Protein AF-A0A3P8M1A0-F1 (afdb_monomer)

Radius of gyration: 19.7 Å; Cα contacts (8 Å, |Δi|>4): 201; chains: 1; bounding box: 52×41×60 Å

Organism: Raoultella terrigena (NCBI:txid577)

Mean predicted aligned error: 12.14 Å

Sequence (180 aa):
MQSALLGWHQVPLADLLSRATGGIPVVIENDTRALATYEKTFGHLRKYESAVAISHGSGIGSAAVIYGRIWRGAHGGAGEIAHCTIVPAGKPCRCGKRGCLDTVASLTAIFEQARMEGIEATSLAELEALARKGTPGRSISCTRPATRSGWPSPIRFRPTIRRRSCWRISPIAFRGCSIP

Solvent-accessible surface area (backbone atoms only — not comparable to full-atom values): 11242 Å² total; per-residue (Å²): 78,76,35,78,90,78,72,40,72,74,40,63,57,40,60,56,50,14,58,76,59,78,65,47,91,57,85,82,73,56,71,40,46,47,49,41,49,47,24,41,73,76,46,82,41,51,86,42,45,62,48,73,45,74,46,80,42,73,46,44,36,27,20,38,32,51,84,67,35,81,47,38,60,98,82,64,64,45,36,59,60,27,68,41,68,73,34,86,87,39,56,80,34,90,87,76,51,41,9,18,36,32,60,56,68,8,50,49,31,46,53,54,51,34,47,76,70,72,44,90,59,95,43,72,69,51,44,53,51,52,62,70,70,52,54,90,92,59,70,91,63,73,71,76,70,89,64,96,62,92,71,81,75,82,87,76,85,73,84,81,84,66,101,63,101,65,91,76,80,74,83,80,80,76,76,81,81,84,76,132

Structure (mmCIF, N/CA/C/O backbone):
data_AF-A0A3P8M1A0-F1
#
_entry.id   AF-A0A3P8M1A0-F1
#
loop_
_atom_site.group_PDB
_atom_site.id
_atom_site.type_symbol
_atom_site.label_atom_id
_atom_site.label_alt_id
_atom_site.label_comp_id
_atom_site.label_asym_id
_atom_site.label_entity_id
_atom_site.label_seq_id
_atom_site.pdbx_PDB_ins_code
_atom_site.Cartn_x
_atom_site.Cartn_y
_atom_site.Cartn_z
_atom_site.occupancy
_atom_site.B_iso_or_equiv
_atom_site.auth_seq_id
_atom_site.auth_comp_id
_atom_site.auth_asym_id
_atom_site.auth_atom_id
_atom_site.pdbx_PDB_model_num
ATOM 1 N N . MET A 1 1 ? -2.697 -12.424 10.578 1.00 79.19 1 MET A N 1
ATOM 2 C CA . MET A 1 1 ? -2.172 -11.446 9.593 1.00 79.19 1 MET A CA 1
ATOM 3 C C . MET A 1 1 ? -1.648 -12.184 8.369 1.00 79.19 1 MET A C 1
ATOM 5 O O . MET A 1 1 ? -1.155 -13.297 8.513 1.00 79.19 1 MET A O 1
ATOM 9 N N . GLN A 1 2 ? -1.769 -11.590 7.182 1.00 81.56 2 GLN A N 1
ATOM 10 C CA . GLN A 1 2 ? -1.238 -12.131 5.926 1.00 81.56 2 GLN A CA 1
ATOM 11 C C . GLN A 1 2 ? -0.397 -11.048 5.237 1.00 81.56 2 GLN A C 1
ATOM 13 O O . GLN A 1 2 ? -0.781 -9.880 5.267 1.00 81.56 2 GLN A O 1
ATOM 18 N N . SER A 1 3 ? 0.744 -11.412 4.649 1.00 82.12 3 SER A N 1
ATOM 19 C CA . SER A 1 3 ? 1.576 -10.490 3.865 1.00 82.12 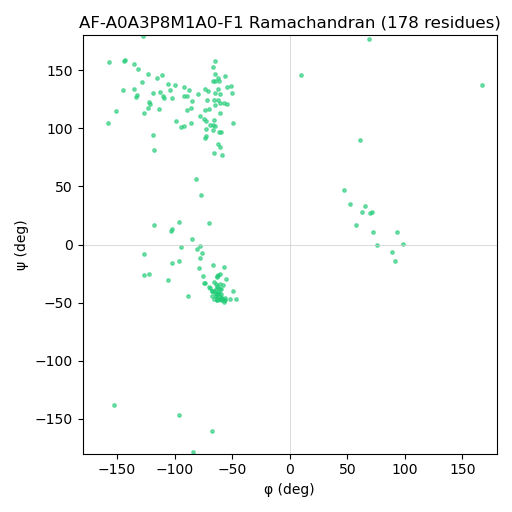3 SER A CA 1
ATOM 20 C C . SER A 1 3 ? 2.342 -11.249 2.790 1.00 82.12 3 SER A C 1
ATOM 22 O O . SER A 1 3 ? 3.227 -12.041 3.104 1.00 82.12 3 SER A O 1
ATOM 24 N N . ALA A 1 4 ? 2.039 -10.971 1.521 1.00 78.56 4 ALA A N 1
ATOM 25 C CA . ALA A 1 4 ? 2.780 -11.541 0.396 1.00 78.56 4 ALA A CA 1
ATOM 26 C C . ALA A 1 4 ? 4.235 -11.045 0.353 1.00 78.56 4 ALA A C 1
ATOM 28 O O . ALA A 1 4 ? 5.121 -11.786 -0.053 1.00 78.56 4 ALA A O 1
ATOM 29 N N . LEU A 1 5 ? 4.487 -9.807 0.797 1.00 80.12 5 LEU A N 1
ATOM 30 C CA . LEU A 1 5 ? 5.830 -9.221 0.816 1.00 80.12 5 LEU A CA 1
ATOM 31 C C . LEU A 1 5 ? 6.749 -9.918 1.828 1.00 80.12 5 LEU A C 1
ATOM 33 O O . LEU A 1 5 ? 7.919 -10.129 1.542 1.00 80.12 5 LEU A O 1
ATOM 37 N N . LEU A 1 6 ? 6.216 -10.266 3.003 1.00 86.62 6 LEU A N 1
ATOM 38 C CA . LEU A 1 6 ? 6.981 -10.900 4.083 1.00 86.62 6 LEU A CA 1
ATOM 39 C C . LEU A 1 6 ? 6.881 -12.433 4.072 1.00 86.62 6 LEU A C 1
ATOM 41 O O . LEU A 1 6 ? 7.462 -13.083 4.936 1.00 86.62 6 LEU A O 1
ATOM 45 N N . GLY A 1 7 ? 6.104 -13.017 3.153 1.00 86.50 7 GLY A N 1
ATOM 46 C CA . GLY A 1 7 ? 5.797 -14.452 3.157 1.00 86.50 7 GLY A CA 1
ATOM 47 C C . GLY A 1 7 ? 5.018 -14.903 4.399 1.00 86.50 7 GLY A C 1
ATOM 48 O O . GLY A 1 7 ? 5.152 -16.037 4.848 1.00 86.50 7 GLY A O 1
ATOM 49 N N . TRP A 1 8 ? 4.238 -14.008 5.010 1.00 90.12 8 TRP A N 1
ATOM 50 C CA . TRP A 1 8 ? 3.509 -14.303 6.240 1.00 90.12 8 TRP A CA 1
ATOM 51 C C . TRP A 1 8 ? 2.134 -14.886 5.950 1.00 90.12 8 TRP A C 1
ATOM 53 O O . TRP A 1 8 ? 1.307 -14.263 5.277 1.00 90.12 8 TRP A O 1
ATOM 63 N N . HIS A 1 9 ? 1.858 -16.030 6.570 1.00 88.81 9 HIS A N 1
ATOM 64 C CA . HIS A 1 9 ? 0.586 -16.734 6.478 1.00 88.81 9 HIS A CA 1
ATOM 65 C C . HIS A 1 9 ? 0.001 -16.936 7.874 1.00 88.81 9 HIS A C 1
ATOM 67 O O . HIS A 1 9 ? 0.600 -17.600 8.712 1.00 88.81 9 HIS A O 1
ATOM 73 N N . GLN A 1 10 ? -1.169 -16.339 8.124 1.00 89.06 10 GLN A N 1
ATOM 74 C CA . GLN A 1 10 ? -1.925 -16.484 9.377 1.00 89.06 10 GLN A CA 1
ATOM 75 C C . GLN A 1 10 ? -1.112 -16.197 10.654 1.00 89.06 10 GLN A C 1
ATOM 77 O O . GLN A 1 10 ? -1.357 -16.773 11.707 1.00 89.06 10 GLN A O 1
ATOM 82 N N . VAL A 1 11 ? -0.177 -15.244 10.592 1.00 92.88 11 VAL A N 1
ATOM 83 C CA . VAL A 1 11 ? 0.655 -14.878 11.748 1.00 92.88 11 VAL A CA 1
ATOM 84 C C . VAL A 1 11 ? -0.196 -14.127 12.786 1.00 92.88 11 VAL A C 1
ATOM 86 O O . VAL A 1 11 ? -0.785 -13.095 12.426 1.00 92.88 11 VAL A O 1
ATOM 89 N N . PRO A 1 12 ? -0.272 -14.576 14.055 1.00 94.38 12 PRO A N 1
ATOM 90 C CA . PRO A 1 12 ? -1.038 -13.915 15.116 1.00 94.38 12 PRO A CA 1
ATOM 91 C C . PRO A 1 12 ? -0.248 -12.735 15.711 1.00 94.38 12 PRO A C 1
ATOM 93 O O . PRO A 1 12 ? 0.047 -12.693 16.903 1.00 94.38 12 PRO A O 1
ATOM 96 N N . LEU A 1 13 ? 0.152 -11.780 14.861 1.00 94.38 13 LEU A N 1
ATOM 97 C CA . LEU A 1 13 ? 1.078 -10.706 15.243 1.00 94.38 13 LEU A CA 1
ATOM 98 C C . LEU A 1 13 ? 0.543 -9.849 16.402 1.00 94.38 13 LEU A C 1
ATOM 100 O O . LEU A 1 13 ? 1.303 -9.524 17.308 1.00 94.38 13 LEU A O 1
ATOM 104 N N . ALA A 1 14 ? -0.747 -9.499 16.383 1.00 94.94 14 ALA A N 1
ATOM 105 C CA . ALA A 1 14 ? -1.358 -8.685 17.434 1.00 94.94 14 ALA A CA 1
ATOM 106 C C . ALA A 1 14 ? -1.225 -9.351 18.813 1.00 94.94 14 ALA A C 1
ATOM 108 O O . ALA A 1 14 ? -0.771 -8.713 19.758 1.00 94.94 14 ALA A O 1
ATOM 109 N N . ASP A 1 15 ? -1.527 -10.649 18.903 1.00 96.38 15 ASP A N 1
ATOM 110 C CA . ASP A 1 15 ? -1.455 -11.408 20.155 1.00 96.38 15 ASP A CA 1
ATOM 111 C C . ASP A 1 15 ? -0.014 -11.571 20.638 1.00 96.38 15 ASP A C 1
ATOM 113 O O . ASP A 1 15 ? 0.265 -11.471 21.832 1.00 96.38 15 ASP A O 1
ATOM 117 N N . LEU A 1 16 ? 0.915 -11.821 19.708 1.00 96.62 16 LEU A N 1
ATOM 118 C CA . LEU A 1 16 ? 2.340 -11.929 20.018 1.00 96.62 16 LEU A CA 1
ATOM 119 C C . LEU A 1 16 ? 2.873 -10.624 20.615 1.00 96.62 16 LEU A C 1
ATOM 121 O O . LEU A 1 16 ? 3.535 -10.657 21.651 1.00 96.62 16 LEU A O 1
ATOM 125 N N . LEU A 1 17 ? 2.543 -9.489 19.997 1.00 97.00 17 LEU A N 1
ATOM 126 C CA . LEU A 1 17 ? 2.940 -8.174 20.493 1.00 97.00 17 LEU A CA 1
ATOM 127 C C . LEU A 1 17 ? 2.250 -7.846 21.816 1.00 97.00 17 LEU A C 1
ATOM 129 O O . LEU A 1 17 ? 2.927 -7.431 22.749 1.00 97.00 17 LEU A O 1
ATOM 133 N N . SER A 1 18 ? 0.947 -8.108 21.936 1.00 97.94 18 SER A N 1
ATOM 134 C CA . SER A 1 18 ? 0.195 -7.857 23.167 1.00 97.94 18 SER A CA 1
ATOM 135 C C . SER A 1 18 ? 0.814 -8.590 24.359 1.00 97.94 18 SER A C 1
ATOM 137 O O . SER A 1 18 ? 1.106 -7.960 25.379 1.00 97.94 18 SER A O 1
ATOM 139 N N . ARG A 1 19 ? 1.134 -9.887 24.202 1.00 97.69 19 ARG A N 1
ATOM 140 C CA . ARG A 1 19 ? 1.841 -10.680 25.224 1.00 97.69 19 ARG A CA 1
ATOM 141 C C . ARG A 1 19 ? 3.211 -10.101 25.563 1.00 97.69 19 ARG A C 1
ATOM 143 O O . ARG A 1 19 ? 3.532 -9.971 26.740 1.00 97.69 19 ARG A O 1
ATOM 150 N N . ALA A 1 20 ? 3.998 -9.731 24.553 1.00 97.50 20 ALA A N 1
ATOM 151 C CA . ALA A 1 20 ? 5.326 -9.151 24.755 1.00 97.50 20 ALA A CA 1
ATOM 152 C C . ALA A 1 20 ? 5.279 -7.800 25.492 1.00 97.50 20 ALA A C 1
ATOM 154 O O . ALA A 1 20 ? 6.217 -7.448 26.198 1.00 97.50 20 ALA A O 1
ATOM 155 N N . THR A 1 21 ? 4.175 -7.063 25.363 1.00 96.81 21 THR A N 1
ATOM 156 C CA . THR A 1 21 ? 3.957 -5.765 26.015 1.00 96.81 21 THR A CA 1
ATOM 157 C C . THR A 1 21 ? 3.167 -5.851 27.326 1.00 96.81 21 THR A C 1
ATOM 159 O O . THR A 1 21 ? 2.596 -4.855 27.758 1.00 96.81 21 THR A O 1
ATOM 162 N N . GLY A 1 22 ? 3.083 -7.026 27.961 1.00 96.94 22 GLY A N 1
ATOM 163 C CA . GLY A 1 22 ? 2.400 -7.174 29.254 1.00 96.94 22 GLY A CA 1
ATOM 164 C C . GLY A 1 22 ? 0.872 -7.058 29.185 1.00 96.94 22 GLY A C 1
ATOM 165 O O . GLY A 1 22 ? 0.244 -6.650 30.155 1.00 96.94 22 GLY A O 1
ATOM 166 N N . GLY A 1 23 ? 0.267 -7.401 28.044 1.00 96.62 23 GLY A N 1
ATOM 167 C CA . GLY A 1 23 ? -1.189 -7.423 27.861 1.00 96.62 23 GLY A CA 1
ATOM 168 C C . GLY A 1 23 ? -1.797 -6.138 27.295 1.00 96.62 23 GLY A C 1
ATOM 169 O O . GLY A 1 23 ? -3.020 -6.009 27.270 1.00 96.62 23 GLY A O 1
ATOM 170 N N . ILE A 1 24 ? -0.986 -5.189 26.815 1.00 97.81 24 ILE A N 1
ATOM 171 C CA . ILE A 1 24 ? -1.497 -3.981 26.149 1.00 97.81 24 ILE A CA 1
ATOM 172 C C . ILE A 1 24 ? -2.267 -4.378 24.871 1.00 97.81 24 ILE A C 1
ATOM 174 O O . ILE A 1 24 ? -1.771 -5.204 24.096 1.00 97.81 24 ILE A O 1
ATOM 178 N N . PRO A 1 25 ? -3.468 -3.822 24.615 1.00 96.56 25 PRO A N 1
ATOM 179 C CA . PRO A 1 25 ? -4.202 -4.071 23.377 1.00 96.56 25 PRO A CA 1
ATOM 180 C C . PRO A 1 25 ? -3.422 -3.610 22.141 1.00 96.56 25 PRO A C 1
ATOM 182 O O . PRO A 1 25 ? -2.984 -2.463 22.062 1.00 96.56 25 PRO A O 1
ATOM 185 N N . VAL A 1 26 ? -3.292 -4.492 21.147 1.00 95.94 26 VAL A N 1
ATOM 186 C CA . VAL A 1 26 ? -2.580 -4.213 19.892 1.00 95.94 26 VAL A CA 1
ATOM 187 C C . VAL A 1 26 ? -3.537 -4.320 18.712 1.00 95.94 26 VAL A C 1
ATOM 189 O O . VAL A 1 26 ? -4.226 -5.323 18.539 1.00 95.94 26 VAL A O 1
ATOM 192 N N . VAL A 1 27 ? -3.533 -3.297 17.858 1.00 91.62 27 VAL A N 1
ATOM 193 C CA . VAL A 1 27 ? -4.237 -3.299 16.572 1.00 91.62 27 VAL A CA 1
ATOM 194 C C . VAL A 1 27 ? -3.203 -3.276 15.457 1.00 91.62 27 VAL A C 1
ATOM 196 O O . VAL A 1 27 ? -2.288 -2.456 15.465 1.00 91.62 27 VAL A O 1
ATOM 199 N N . ILE A 1 28 ? -3.365 -4.169 14.485 1.00 91.06 28 ILE A N 1
ATOM 200 C CA . ILE A 1 28 ? -2.542 -4.204 13.277 1.00 91.06 28 ILE A CA 1
ATOM 201 C C . ILE A 1 28 ? -3.350 -3.629 12.126 1.00 91.06 28 ILE A C 1
ATOM 203 O O . ILE A 1 28 ? -4.501 -4.011 11.914 1.00 91.06 28 ILE A O 1
ATOM 207 N N . GLU A 1 29 ? -2.731 -2.737 11.364 1.00 90.06 29 GLU A N 1
ATOM 208 C CA . GLU A 1 29 ? -3.349 -2.106 10.207 1.00 90.06 29 GLU A CA 1
ATOM 209 C C . GLU A 1 29 ? -2.412 -2.170 8.997 1.00 90.06 29 GLU A C 1
ATOM 211 O O . GLU A 1 29 ? -1.189 -2.217 9.139 1.00 90.06 29 GLU A O 1
ATOM 216 N N . ASN A 1 30 ? -2.995 -2.194 7.798 1.00 89.56 30 ASN A N 1
ATOM 217 C CA . ASN A 1 30 ? -2.236 -2.020 6.560 1.00 89.56 30 ASN A CA 1
ATOM 218 C C . ASN A 1 30 ? -1.627 -0.603 6.504 1.00 89.56 30 ASN A C 1
ATOM 220 O O . ASN A 1 30 ? -2.252 0.356 6.949 1.00 89.56 30 ASN A O 1
ATOM 224 N N . ASP A 1 31 ? -0.444 -0.461 5.908 1.00 90.94 31 ASP A N 1
ATOM 225 C CA . ASP A 1 31 ? 0.304 0.799 5.800 1.00 90.94 31 ASP A CA 1
ATOM 226 C C . ASP A 1 31 ? -0.516 1.972 5.232 1.00 90.94 31 ASP A C 1
ATOM 228 O O . ASP A 1 31 ? -0.559 3.058 5.812 1.00 90.94 31 ASP A O 1
ATOM 232 N N . THR A 1 32 ? -1.238 1.751 4.136 1.00 93.19 32 THR A N 1
ATOM 233 C CA . THR A 1 32 ? -2.021 2.785 3.459 1.00 93.19 32 THR A CA 1
ATOM 234 C C . THR A 1 32 ? -3.291 3.115 4.238 1.00 93.19 32 THR A C 1
ATOM 236 O O . THR A 1 32 ? -3.708 4.274 4.290 1.00 93.19 32 THR A O 1
ATOM 239 N N . ARG A 1 33 ? -3.889 2.129 4.916 1.00 94.06 33 ARG A N 1
ATOM 240 C CA . ARG A 1 33 ? -4.988 2.378 5.863 1.00 94.06 33 ARG A CA 1
ATOM 241 C C . ARG A 1 33 ? -4.522 3.116 7.114 1.00 94.06 33 ARG A C 1
ATOM 243 O O . ARG A 1 33 ? -5.245 3.994 7.585 1.00 94.06 33 ARG A O 1
ATOM 250 N N . ALA A 1 34 ? -3.330 2.827 7.625 1.00 94.19 34 ALA A N 1
ATOM 251 C CA . ALA A 1 34 ? -2.729 3.561 8.733 1.00 94.19 34 ALA A CA 1
ATOM 252 C C . ALA A 1 34 ? -2.468 5.023 8.336 1.00 94.19 34 ALA A C 1
ATOM 254 O O . ALA A 1 34 ? -2.844 5.932 9.076 1.00 94.19 34 ALA A O 1
ATOM 255 N N . LEU A 1 35 ? -1.952 5.260 7.125 1.00 94.62 35 LEU A N 1
ATOM 256 C CA . LEU A 1 35 ? -1.806 6.602 6.556 1.00 94.62 35 LEU A CA 1
ATOM 257 C C . LEU A 1 35 ? -3.155 7.324 6.437 1.00 94.62 35 LEU A C 1
ATOM 259 O O . LEU A 1 35 ? -3.284 8.465 6.874 1.00 94.62 35 LEU A O 1
ATOM 263 N N . ALA A 1 36 ? -4.182 6.669 5.890 1.00 95.88 36 ALA A N 1
ATOM 264 C CA . ALA A 1 36 ? -5.511 7.270 5.781 1.00 95.88 36 ALA A CA 1
ATOM 265 C C . ALA A 1 36 ? -6.129 7.572 7.153 1.00 95.88 36 ALA A C 1
ATOM 267 O O . ALA A 1 36 ? -6.791 8.594 7.313 1.00 95.88 36 ALA A O 1
ATOM 268 N N . THR A 1 37 ? -5.879 6.718 8.149 1.00 95.44 37 THR A N 1
ATOM 269 C CA . THR A 1 37 ? -6.297 6.946 9.539 1.00 95.44 37 THR A CA 1
ATOM 270 C C . THR A 1 37 ? -5.608 8.181 10.108 1.00 95.44 37 THR A C 1
ATOM 272 O O . THR A 1 37 ? -6.278 9.061 10.641 1.00 95.44 37 THR A O 1
ATOM 275 N N . TYR A 1 38 ? -4.290 8.299 9.934 1.00 95.88 38 TYR A N 1
ATOM 276 C CA . TYR A 1 38 ? -3.539 9.487 10.332 1.00 95.88 38 TYR A CA 1
ATOM 277 C C . TYR A 1 38 ? -4.082 10.754 9.656 1.00 95.88 38 TYR A C 1
ATOM 279 O O . TYR A 1 38 ? -4.401 11.734 10.330 1.00 95.88 38 TYR A O 1
ATOM 287 N N . GLU A 1 39 ? -4.266 10.730 8.336 1.00 96.50 39 GLU A N 1
ATOM 288 C CA . GLU A 1 39 ? -4.775 11.875 7.582 1.00 96.50 39 GLU A CA 1
ATOM 289 C C . GLU A 1 39 ? -6.213 12.248 7.969 1.00 96.50 39 GLU A C 1
ATOM 291 O O . GLU A 1 39 ? -6.573 13.430 7.957 1.00 96.50 39 GLU A O 1
ATOM 296 N N . LYS A 1 40 ? -7.050 11.263 8.319 1.00 96.25 40 LYS A N 1
ATOM 297 C CA . LYS A 1 40 ? -8.433 11.493 8.757 1.00 96.25 40 LYS A CA 1
ATOM 298 C C . LYS A 1 40 ? -8.510 12.023 10.185 1.00 96.25 40 LYS A C 1
ATOM 300 O O . LYS A 1 40 ? -9.452 12.750 10.482 1.00 96.25 40 LYS A O 1
ATOM 305 N N . THR A 1 41 ? -7.536 11.715 11.036 1.00 95.88 41 THR A N 1
ATOM 306 C CA . THR A 1 41 ? -7.500 12.191 12.427 1.00 95.88 41 THR A CA 1
ATOM 307 C C . THR A 1 41 ? -6.793 13.537 12.551 1.00 95.88 41 THR A C 1
ATOM 309 O O . THR A 1 41 ? -7.297 14.444 13.208 1.00 95.88 41 THR A O 1
ATOM 312 N N . PHE A 1 42 ? -5.650 13.705 11.886 1.00 96.25 42 PHE A N 1
ATOM 313 C CA . PHE A 1 42 ? -4.758 14.852 12.080 1.00 96.25 42 PHE A CA 1
ATOM 314 C C . PHE A 1 42 ? -4.509 15.650 10.799 1.00 96.25 42 PHE A C 1
ATOM 316 O O . PHE A 1 42 ? -4.254 16.851 10.869 1.00 96.25 42 PHE A O 1
ATOM 323 N N . GLY A 1 43 ? -4.631 15.025 9.630 1.00 95.12 43 GLY A N 1
ATOM 324 C CA . GLY A 1 43 ? -4.229 15.614 8.353 1.00 95.12 43 GLY A CA 1
ATOM 325 C C . GLY A 1 43 ? -5.345 16.288 7.552 1.00 95.12 43 GLY A C 1
ATOM 326 O O . GLY A 1 43 ? -6.280 16.899 8.079 1.00 95.12 43 GLY A O 1
ATOM 327 N N . HIS A 1 44 ? -5.218 16.205 6.231 1.00 92.88 44 HIS A N 1
ATOM 328 C CA . HIS A 1 44 ? -6.084 16.893 5.277 1.00 92.88 44 HIS A CA 1
ATOM 329 C C . HIS A 1 44 ? -7.432 16.198 5.086 1.00 92.88 44 HIS A C 1
ATOM 331 O O . HIS A 1 44 ? -8.384 16.843 4.633 1.00 92.88 44 HIS A O 1
ATOM 337 N N . LEU A 1 45 ? -7.527 14.908 5.432 1.00 94.88 45 LEU A N 1
ATOM 338 C CA . LEU A 1 45 ? -8.754 14.128 5.277 1.00 94.88 45 LEU A CA 1
ATOM 339 C C . LEU A 1 45 ? -9.797 14.403 6.368 1.00 94.88 45 LEU A C 1
ATOM 341 O O . LEU A 1 45 ? -10.957 14.039 6.180 1.00 94.88 45 LEU A O 1
ATOM 345 N N . ARG A 1 46 ? -9.445 15.105 7.460 1.00 96.25 46 ARG A N 1
ATOM 346 C CA . ARG A 1 46 ? -10.374 15.452 8.558 1.00 96.25 46 ARG A CA 1
ATOM 347 C C . ARG A 1 46 ? -11.711 16.008 8.062 1.00 96.25 46 ARG A C 1
ATOM 349 O O . ARG A 1 46 ? -12.764 15.542 8.486 1.00 96.25 46 ARG A O 1
ATOM 356 N N . LYS A 1 47 ? -11.653 16.952 7.119 1.00 96.19 47 LYS A N 1
ATOM 357 C CA . LYS A 1 47 ? -12.808 17.706 6.598 1.00 96.19 47 LYS A CA 1
ATOM 358 C C . LYS A 1 47 ? -13.646 16.979 5.544 1.00 96.19 47 LYS A C 1
ATOM 360 O O . LYS A 1 47 ? -14.628 17.542 5.076 1.00 96.19 47 LYS A O 1
ATOM 365 N N . TYR A 1 48 ? -13.240 15.784 5.120 1.00 96.31 48 TYR A N 1
ATOM 366 C CA . TYR A 1 48 ? -13.944 15.039 4.081 1.00 96.31 48 TYR A CA 1
ATOM 367 C C . TYR A 1 48 ? -14.633 13.815 4.674 1.00 96.31 48 TYR A C 1
ATOM 369 O O . TYR A 1 48 ? -14.005 12.996 5.347 1.00 96.31 48 TYR A O 1
ATOM 377 N N . GLU A 1 49 ? -15.926 13.683 4.398 1.00 96.75 49 GLU A N 1
ATOM 378 C CA . GLU A 1 49 ? -16.713 12.506 4.773 1.00 96.75 49 GLU A CA 1
ATOM 379 C C . GLU A 1 49 ? -16.387 11.298 3.899 1.00 96.75 49 GLU A C 1
ATOM 381 O O . GLU A 1 49 ? -16.406 10.165 4.368 1.00 96.75 49 GLU A O 1
ATOM 386 N N . SER A 1 50 ? -16.060 11.524 2.629 1.00 96.94 50 SER A N 1
ATOM 387 C CA . SER A 1 50 ? -15.649 10.464 1.714 1.00 96.94 50 SER A CA 1
ATOM 388 C C . SER A 1 50 ? -14.392 10.874 0.965 1.00 96.94 50 SER A C 1
ATOM 390 O O . SER A 1 50 ? -14.321 11.970 0.412 1.00 96.94 50 SER A O 1
ATOM 392 N N . ALA A 1 51 ? -13.390 10.004 0.979 1.00 96.44 51 ALA A N 1
ATOM 393 C CA . ALA A 1 51 ? -12.107 10.233 0.331 1.00 96.44 51 ALA A CA 1
ATOM 394 C C . ALA A 1 51 ? -11.417 8.902 0.032 1.00 96.44 51 ALA A C 1
ATOM 396 O O . ALA A 1 51 ? -11.669 7.902 0.697 1.00 96.44 51 ALA A O 1
ATOM 397 N N . VAL A 1 52 ? -10.502 8.897 -0.933 1.00 95.94 52 VAL A N 1
ATOM 398 C CA . VAL A 1 52 ? -9.603 7.765 -1.171 1.00 95.94 52 VAL A CA 1
ATOM 399 C C . VAL A 1 52 ? -8.176 8.274 -1.068 1.00 95.94 52 VAL A C 1
ATOM 401 O O . VAL A 1 52 ? -7.790 9.198 -1.783 1.00 95.94 52 VAL A O 1
ATOM 404 N N . ALA A 1 53 ? -7.402 7.681 -0.167 1.00 95.25 53 ALA A N 1
ATOM 405 C CA . ALA A 1 53 ? -5.961 7.851 -0.120 1.00 95.25 53 ALA A CA 1
ATOM 406 C C . ALA A 1 53 ? -5.321 6.814 -1.046 1.00 95.25 53 ALA A C 1
ATOM 408 O O . ALA A 1 53 ? -5.684 5.638 -0.994 1.00 95.25 53 ALA A O 1
ATOM 409 N N . ILE A 1 54 ? -4.375 7.247 -1.877 1.00 95.00 54 ILE A N 1
ATOM 410 C CA . ILE A 1 54 ? -3.580 6.371 -2.740 1.00 95.00 54 ILE A CA 1
ATOM 411 C C . ILE A 1 54 ? -2.115 6.586 -2.382 1.00 95.00 54 ILE A C 1
ATOM 413 O O . ILE A 1 54 ? -1.611 7.704 -2.480 1.00 95.00 54 ILE A O 1
ATOM 417 N N . SER A 1 55 ? -1.453 5.513 -1.963 1.00 93.44 55 SER A N 1
ATOM 418 C CA . SER A 1 55 ? -0.007 5.477 -1.787 1.00 93.44 55 SER A CA 1
ATOM 419 C C . SER A 1 55 ? 0.625 4.981 -3.083 1.00 93.44 55 SER A C 1
ATOM 421 O O . SER A 1 55 ? 0.217 3.948 -3.621 1.00 93.44 55 SER A O 1
ATOM 423 N N . HIS A 1 56 ? 1.598 5.727 -3.600 1.00 92.75 56 HIS A N 1
ATOM 424 C CA . HIS A 1 56 ? 2.350 5.372 -4.799 1.00 92.75 56 HIS A CA 1
ATOM 425 C C . HIS A 1 56 ? 3.840 5.408 -4.481 1.00 92.75 56 HIS A C 1
ATOM 427 O O . HIS A 1 56 ? 4.403 6.459 -4.188 1.00 92.75 56 HIS A O 1
ATOM 433 N N . GLY A 1 57 ? 4.459 4.237 -4.507 1.00 91.19 57 GLY A N 1
ATOM 434 C CA . GLY A 1 57 ? 5.875 4.042 -4.241 1.00 91.19 57 GLY A CA 1
ATOM 435 C C . GLY A 1 57 ? 6.369 2.800 -4.971 1.00 91.19 57 GLY A C 1
ATOM 436 O O . GLY A 1 57 ? 5.976 2.548 -6.112 1.00 91.19 57 GLY A O 1
ATOM 437 N N . SER A 1 58 ? 7.194 1.989 -4.307 1.00 90.50 58 SER A N 1
ATOM 438 C CA . SER A 1 58 ? 7.607 0.673 -4.827 1.00 90.50 58 SER A CA 1
ATOM 439 C C . SER A 1 58 ? 6.415 -0.232 -5.163 1.00 90.50 58 SER A C 1
ATOM 441 O O . SER A 1 58 ? 6.493 -1.029 -6.090 1.00 90.50 58 SER A O 1
ATOM 443 N N . GLY A 1 59 ? 5.296 -0.062 -4.459 1.00 91.88 59 GLY A N 1
ATOM 444 C CA . GLY A 1 59 ? 3.997 -0.611 -4.822 1.00 91.88 59 GLY A CA 1
ATOM 445 C C . GLY A 1 59 ? 2.912 0.461 -4.857 1.00 91.88 59 GLY A C 1
ATOM 446 O O . GLY A 1 59 ? 3.152 1.640 -4.579 1.00 91.88 59 GLY A O 1
ATOM 447 N N . ILE A 1 60 ? 1.702 0.034 -5.191 1.00 94.44 60 ILE A N 1
ATOM 448 C CA . ILE A 1 60 ? 0.491 0.844 -5.075 1.00 94.44 60 ILE A CA 1
ATOM 449 C C . ILE A 1 60 ? -0.322 0.346 -3.879 1.00 94.44 60 ILE A C 1
ATOM 451 O O . ILE A 1 60 ? -0.480 -0.855 -3.679 1.00 94.44 60 ILE A O 1
ATOM 455 N N . GLY A 1 61 ? -0.865 1.270 -3.096 1.00 93.69 61 GLY A N 1
ATOM 456 C CA . GLY A 1 61 ? -1.810 0.974 -2.024 1.00 93.69 61 GLY A CA 1
ATOM 457 C C . GLY A 1 61 ? -2.971 1.953 -2.058 1.00 93.69 61 GLY A C 1
ATOM 458 O O . GLY A 1 61 ? -2.837 3.069 -2.564 1.00 93.69 61 GLY A O 1
ATOM 459 N N . SER A 1 62 ? -4.124 1.564 -1.516 1.00 95.88 62 SER A N 1
ATOM 460 C CA . SER A 1 62 ? -5.213 2.516 -1.314 1.00 95.88 62 SER A CA 1
ATOM 461 C C . SER A 1 62 ? -6.004 2.251 -0.046 1.00 95.88 62 SER A C 1
ATOM 463 O O . SER A 1 62 ? -6.027 1.142 0.480 1.00 95.88 62 SER A O 1
ATOM 465 N N . ALA A 1 63 ? -6.670 3.291 0.438 1.00 96.62 63 ALA A N 1
ATOM 466 C CA . ALA A 1 63 ? -7.588 3.211 1.558 1.00 96.62 63 ALA A CA 1
ATOM 467 C C . ALA A 1 63 ? -8.745 4.180 1.336 1.00 96.62 63 ALA A C 1
ATOM 469 O O . ALA A 1 63 ? -8.537 5.342 0.982 1.00 96.62 63 ALA A O 1
ATOM 470 N N . ALA A 1 64 ? -9.966 3.700 1.549 1.00 96.44 64 ALA A N 1
ATOM 471 C CA . ALA A 1 64 ? -11.163 4.514 1.425 1.00 96.44 64 ALA A CA 1
ATOM 472 C C . ALA A 1 64 ? -11.638 4.984 2.805 1.00 96.44 64 ALA A C 1
ATOM 474 O O . ALA A 1 64 ? -11.681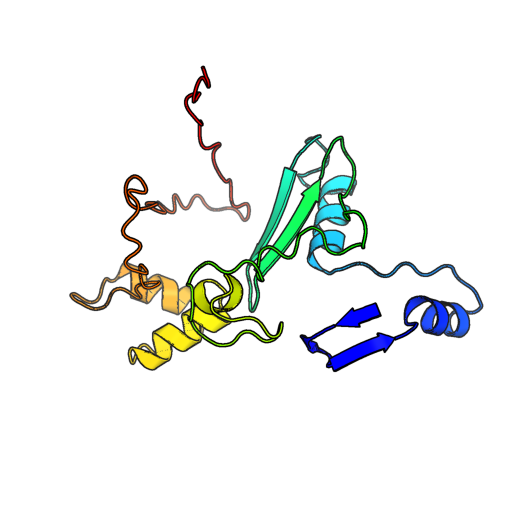 4.216 3.765 1.00 96.44 64 ALA A O 1
ATOM 475 N N . VAL A 1 65 ? -12.025 6.250 2.875 1.00 96.75 65 VAL A N 1
ATOM 476 C CA . VAL A 1 65 ? -12.843 6.838 3.931 1.00 96.75 65 VAL A CA 1
ATOM 477 C C . VAL A 1 65 ? -14.251 6.955 3.362 1.00 96.75 65 VAL A C 1
ATOM 479 O O . VAL A 1 65 ? -14.419 7.526 2.285 1.00 96.75 65 VAL A O 1
ATOM 482 N N . ILE A 1 66 ? -15.248 6.413 4.055 1.00 96.75 66 ILE A N 1
ATOM 483 C CA . ILE A 1 66 ? -16.661 6.477 3.666 1.00 96.75 66 ILE A CA 1
ATOM 484 C C . ILE A 1 66 ? -17.462 6.859 4.911 1.00 96.75 66 ILE A C 1
ATOM 486 O O . ILE A 1 66 ? -17.304 6.228 5.956 1.00 96.75 66 ILE A O 1
ATOM 490 N N . TYR A 1 67 ? -18.286 7.906 4.812 1.00 96.69 67 TYR A N 1
ATOM 491 C CA . TYR A 1 67 ? -19.041 8.482 5.939 1.00 96.69 67 TYR A CA 1
ATOM 492 C C . TYR A 1 67 ? -18.170 8.708 7.188 1.00 96.69 67 TYR A C 1
ATOM 494 O O . TYR A 1 67 ? -18.470 8.256 8.294 1.00 96.69 67 TYR A O 1
ATOM 502 N N . GLY A 1 68 ? -16.994 9.296 6.966 1.00 95.62 68 GLY A N 1
ATOM 503 C CA . GLY A 1 68 ? -16.035 9.657 8.001 1.00 95.62 68 GLY A CA 1
ATOM 504 C C . GLY A 1 68 ? -15.236 8.483 8.571 1.00 95.62 68 GLY A C 1
ATOM 505 O O . GLY A 1 68 ? -14.373 8.704 9.420 1.00 95.62 68 GLY A O 1
ATOM 506 N N . ARG A 1 69 ? -15.467 7.250 8.104 1.00 94.81 69 ARG A N 1
ATOM 507 C CA . ARG A 1 69 ? -14.866 6.028 8.655 1.00 94.81 69 ARG A CA 1
ATOM 508 C C . ARG A 1 69 ? -13.944 5.338 7.663 1.00 94.81 69 ARG A C 1
ATOM 510 O O . ARG A 1 69 ? -14.231 5.275 6.472 1.00 94.81 69 ARG A O 1
ATOM 517 N N . ILE A 1 70 ? -12.855 4.762 8.172 1.00 95.06 70 ILE A N 1
ATOM 518 C CA . ILE A 1 70 ? -11.968 3.907 7.377 1.00 95.06 70 ILE A CA 1
ATOM 519 C C . ILE A 1 70 ? -12.728 2.653 6.954 1.00 95.06 70 ILE A C 1
ATOM 521 O O . ILE A 1 70 ? -13.181 1.867 7.790 1.00 95.06 70 ILE A O 1
ATOM 525 N N . TRP A 1 71 ? -12.843 2.460 5.646 1.00 94.88 71 TRP A N 1
ATOM 526 C CA . TRP A 1 71 ? -13.499 1.310 5.056 1.00 94.88 71 TRP A CA 1
ATOM 527 C C . TRP A 1 71 ? -12.523 0.141 4.924 1.00 94.88 71 TRP A C 1
ATOM 529 O O . TRP A 1 71 ? -11.525 0.222 4.209 1.00 94.88 71 TRP A O 1
ATOM 539 N N . ARG A 1 72 ? -12.824 -0.965 5.614 1.00 92.00 72 ARG A N 1
ATOM 540 C CA . ARG A 1 72 ? -12.007 -2.194 5.611 1.00 92.00 72 ARG A CA 1
ATOM 541 C C . ARG A 1 72 ? -12.585 -3.301 4.723 1.00 92.00 72 ARG A C 1
ATOM 543 O O . ARG A 1 72 ? -11.866 -4.225 4.348 1.00 92.00 72 ARG A O 1
ATOM 550 N N . GLY A 1 73 ? -13.858 -3.185 4.341 1.00 91.00 73 GLY A N 1
ATOM 551 C CA . GLY A 1 73 ? -14.603 -4.241 3.651 1.00 91.00 73 GLY A CA 1
ATOM 552 C C . GLY A 1 73 ? -14.893 -5.447 4.552 1.00 91.00 73 GLY A C 1
ATOM 553 O O . GLY A 1 73 ? -14.445 -5.501 5.694 1.00 91.00 73 GLY A O 1
ATOM 554 N N . ALA A 1 74 ? -15.630 -6.428 4.025 1.00 89.44 74 ALA A N 1
ATOM 555 C CA . ALA A 1 74 ? -16.129 -7.574 4.798 1.00 89.44 74 ALA A CA 1
ATOM 556 C C . ALA A 1 74 ? -15.022 -8.440 5.428 1.00 89.44 74 ALA A C 1
ATOM 558 O O . ALA A 1 74 ? -15.185 -8.944 6.532 1.00 89.44 74 ALA A O 1
ATOM 559 N N . HIS A 1 75 ? -13.883 -8.576 4.744 1.00 85.81 75 HIS A N 1
ATOM 560 C CA . HIS A 1 75 ? -12.767 -9.431 5.169 1.00 85.81 75 HIS A CA 1
ATOM 561 C C . HIS A 1 75 ? -11.476 -8.643 5.430 1.00 85.81 75 HIS A C 1
ATOM 563 O O . HIS A 1 75 ? -10.387 -9.208 5.421 1.00 85.81 75 HIS A O 1
ATOM 569 N N . GLY A 1 76 ? -11.563 -7.317 5.586 1.00 83.69 76 GLY A N 1
ATOM 570 C CA . GLY A 1 76 ? -10.382 -6.485 5.831 1.00 83.69 76 GLY A CA 1
ATOM 571 C C . GLY A 1 76 ? -9.457 -6.283 4.623 1.00 83.69 76 GLY A C 1
ATOM 572 O O . GLY A 1 76 ? -8.354 -5.777 4.810 1.00 83.69 76 GLY A O 1
ATOM 573 N N . GLY A 1 77 ? -9.874 -6.678 3.414 1.00 84.38 77 GLY A N 1
ATOM 574 C CA . GLY A 1 77 ? -9.108 -6.556 2.163 1.00 84.38 77 GLY A CA 1
ATOM 575 C C . GLY A 1 77 ? -9.540 -5.401 1.251 1.00 84.38 77 GLY A C 1
ATOM 576 O O . GLY A 1 77 ? -9.200 -5.393 0.070 1.00 84.38 77 GLY A O 1
ATOM 577 N N . ALA A 1 78 ? -10.345 -4.450 1.737 1.00 89.94 78 ALA A N 1
ATOM 578 C CA . ALA A 1 78 ? -10.672 -3.270 0.939 1.00 89.94 78 ALA A CA 1
ATOM 579 C C . ALA A 1 78 ? -9.426 -2.398 0.722 1.00 89.94 78 ALA A C 1
ATOM 581 O O . ALA A 1 78 ? -8.635 -2.198 1.643 1.00 89.94 78 ALA A O 1
ATOM 582 N N . GLY A 1 79 ? -9.293 -1.847 -0.487 1.00 88.75 79 GLY A N 1
ATOM 583 C CA . GLY A 1 79 ? -8.174 -0.974 -0.850 1.00 88.75 79 GLY A CA 1
ATOM 584 C C . GLY A 1 79 ? -7.030 -1.659 -1.608 1.00 88.75 79 GLY A C 1
ATOM 585 O O . GLY A 1 79 ? -6.091 -0.984 -2.029 1.00 88.75 79 GLY A O 1
ATOM 586 N N . GLU A 1 80 ? -7.138 -2.961 -1.890 1.00 90.94 80 GLU A N 1
ATOM 587 C CA . GLU A 1 80 ? -6.157 -3.747 -2.662 1.00 90.94 80 GLU A CA 1
ATOM 588 C C . GLU A 1 80 ? -6.235 -3.498 -4.188 1.00 90.94 80 GLU A C 1
ATOM 590 O O . GLU A 1 80 ? -6.167 -4.422 -5.006 1.00 90.94 80 GLU A O 1
ATOM 595 N N . ILE A 1 81 ? -6.387 -2.232 -4.601 1.00 94.00 81 ILE A N 1
ATOM 596 C CA . ILE A 1 81 ? -6.549 -1.833 -6.015 1.00 94.00 81 ILE A CA 1
ATOM 597 C C . ILE A 1 81 ? -5.334 -2.198 -6.871 1.00 94.00 81 ILE A C 1
ATOM 599 O O . ILE A 1 81 ? -5.454 -2.433 -8.072 1.00 94.00 81 ILE A O 1
ATOM 603 N N . ALA A 1 82 ? -4.160 -2.292 -6.247 1.00 94.31 82 ALA A N 1
ATOM 604 C CA . ALA A 1 82 ? -2.918 -2.675 -6.900 1.00 94.31 82 ALA A CA 1
ATOM 605 C C . ALA A 1 82 ? -2.997 -4.075 -7.518 1.00 94.31 82 ALA A C 1
ATOM 607 O O . ALA A 1 82 ? -2.304 -4.359 -8.492 1.00 94.31 82 ALA A O 1
ATOM 608 N N . HIS A 1 83 ? -3.878 -4.933 -6.994 1.00 94.00 83 HIS A N 1
ATOM 609 C CA . HIS A 1 83 ? -4.067 -6.316 -7.420 1.00 94.00 83 HIS A CA 1
ATOM 610 C C . HIS A 1 83 ? -5.313 -6.529 -8.293 1.00 94.00 83 HIS A C 1
ATOM 612 O O . HIS A 1 83 ? -5.693 -7.675 -8.573 1.00 94.00 83 HIS A O 1
ATOM 618 N N . CYS A 1 84 ? -5.940 -5.447 -8.760 1.00 94.75 84 CYS A N 1
ATOM 619 C CA . CYS A 1 84 ? -6.909 -5.490 -9.851 1.00 94.75 84 CYS A CA 1
ATOM 620 C C . CYS A 1 84 ? -6.183 -5.767 -11.172 1.00 94.75 84 CYS A C 1
ATOM 622 O O . CYS A 1 84 ? -5.167 -5.137 -11.465 1.00 94.75 84 CYS A O 1
ATOM 624 N N . THR A 1 85 ? -6.690 -6.710 -11.969 1.00 95.69 85 THR A N 1
ATOM 625 C CA . THR A 1 85 ? -6.139 -7.012 -13.296 1.00 95.69 85 THR A CA 1
ATOM 626 C C . THR A 1 85 ? -6.521 -5.903 -14.272 1.00 95.69 85 THR A C 1
ATOM 628 O O . THR A 1 85 ? -7.698 -5.710 -14.557 1.00 95.69 85 THR A O 1
ATOM 631 N N . ILE A 1 86 ? -5.517 -5.187 -14.779 1.00 96.75 86 ILE A N 1
ATOM 632 C CA . ILE A 1 86 ? -5.666 -4.108 -15.769 1.00 96.75 86 ILE A CA 1
ATOM 633 C C . ILE A 1 86 ? -5.199 -4.573 -17.154 1.00 96.75 86 ILE A C 1
ATOM 635 O O . ILE A 1 86 ? -5.738 -4.141 -18.169 1.00 96.75 86 ILE A O 1
ATOM 639 N N . VAL A 1 87 ? -4.226 -5.490 -17.201 1.00 95.44 87 VAL A N 1
ATOM 640 C CA . VAL A 1 87 ? -3.688 -6.062 -18.443 1.00 95.44 87 VAL A CA 1
ATOM 641 C C . VAL A 1 87 ? -3.931 -7.572 -18.448 1.00 95.44 87 VAL A C 1
ATOM 643 O O . VAL A 1 87 ? -3.130 -8.316 -17.885 1.00 95.44 87 VAL A O 1
ATOM 646 N N . PRO A 1 88 ? -5.023 -8.077 -19.045 1.00 93.94 88 PRO A N 1
ATOM 647 C CA . PRO A 1 88 ? -5.265 -9.516 -19.124 1.00 93.94 88 PRO A CA 1
ATOM 648 C C . PRO A 1 88 ? -4.047 -10.263 -19.685 1.00 93.94 88 PRO A C 1
ATOM 650 O O . PRO A 1 88 ? -3.412 -9.797 -20.626 1.00 93.94 88 PRO A O 1
ATOM 653 N N . ALA A 1 89 ? -3.695 -11.396 -19.070 1.00 92.94 89 ALA A N 1
ATOM 654 C CA . ALA A 1 89 ? -2.500 -12.185 -19.398 1.00 92.94 89 ALA A CA 1
ATOM 655 C C . ALA A 1 89 ? -1.144 -11.439 -19.305 1.00 92.94 89 ALA A C 1
ATOM 657 O O . ALA A 1 89 ? -0.133 -11.949 -19.784 1.00 92.94 89 ALA A O 1
ATOM 658 N N . GLY A 1 90 ? -1.092 -10.280 -18.634 1.00 93.50 90 GLY A N 1
ATOM 659 C CA . GLY A 1 90 ? 0.129 -9.494 -18.436 1.00 93.50 90 GLY A CA 1
ATOM 660 C C . GLY A 1 90 ? 1.184 -10.151 -17.531 1.00 93.50 90 GLY A C 1
ATOM 661 O O . GLY A 1 90 ? 1.177 -11.366 -17.289 1.00 93.50 90 GLY A O 1
ATOM 662 N N . LYS A 1 91 ? 2.104 -9.328 -17.008 1.00 94.19 91 LYS A N 1
ATOM 663 C CA . LYS A 1 91 ? 3.204 -9.770 -16.132 1.00 94.19 91 LYS A CA 1
ATOM 664 C C . LYS A 1 91 ? 2.684 -10.518 -14.889 1.00 94.19 91 LYS A C 1
ATOM 666 O O . LYS A 1 91 ? 1.621 -10.164 -14.369 1.00 94.19 91 LYS A O 1
ATOM 671 N N . PRO A 1 92 ? 3.400 -11.543 -14.392 1.00 95.06 92 PRO A N 1
ATOM 672 C CA . PRO A 1 92 ? 3.043 -12.197 -13.136 1.00 95.06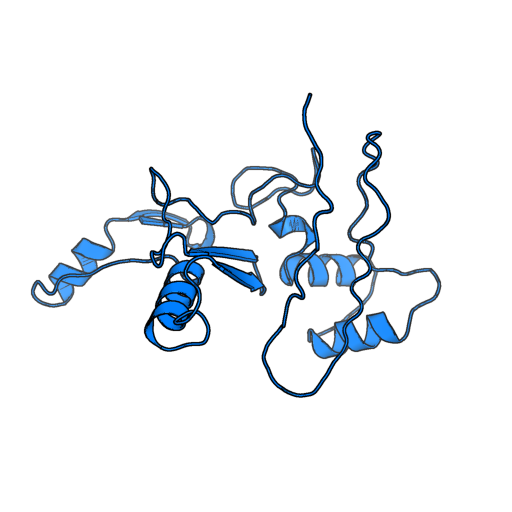 92 PRO A CA 1
ATOM 673 C C . PRO A 1 92 ? 3.103 -11.201 -11.970 1.00 95.06 92 PRO A C 1
ATOM 675 O O . PRO A 1 92 ? 3.990 -10.354 -11.907 1.00 95.06 92 PRO A O 1
ATOM 678 N N . CYS A 1 93 ? 2.149 -11.293 -11.045 1.00 93.12 93 CYS A N 1
ATOM 679 C CA . CYS A 1 93 ? 2.103 -10.469 -9.842 1.00 93.12 93 CYS A CA 1
ATOM 680 C C . CYS A 1 93 ? 2.371 -11.324 -8.599 1.00 93.12 93 CYS A C 1
ATOM 682 O O . CYS A 1 93 ? 1.895 -12.454 -8.509 1.00 93.12 93 CYS A O 1
ATOM 684 N N . ARG A 1 94 ? 3.031 -10.748 -7.584 1.00 88.56 94 ARG A N 1
ATOM 685 C CA . ARG A 1 94 ? 3.282 -11.403 -6.283 1.00 88.56 94 ARG A CA 1
ATOM 686 C C . ARG A 1 94 ? 2.019 -11.884 -5.555 1.00 88.56 94 ARG A C 1
ATOM 688 O O . ARG A 1 94 ? 2.110 -12.730 -4.680 1.00 88.56 94 ARG A O 1
ATOM 695 N N . CYS A 1 95 ? 0.842 -11.359 -5.908 1.00 88.75 95 CYS A N 1
ATOM 696 C CA . CYS A 1 95 ? -0.435 -11.824 -5.355 1.00 88.75 95 CYS A CA 1
ATOM 697 C C . CYS A 1 95 ? -0.940 -13.147 -5.969 1.00 88.75 95 CYS A C 1
ATOM 699 O O . CYS A 1 95 ? -2.019 -13.603 -5.605 1.00 88.75 95 CYS A O 1
ATOM 701 N N . GLY A 1 96 ? -0.219 -13.728 -6.935 1.00 90.88 96 GLY A N 1
ATOM 702 C CA . GLY A 1 96 ? -0.596 -14.956 -7.647 1.00 90.88 96 GLY A CA 1
ATOM 703 C C . GLY A 1 96 ? -1.393 -14.729 -8.938 1.00 90.88 96 GLY A C 1
ATOM 704 O O . GLY A 1 96 ? -1.502 -15.633 -9.762 1.00 90.88 96 GLY A O 1
ATOM 705 N N . LYS A 1 97 ? -1.920 -13.519 -9.164 1.00 93.44 97 LYS A N 1
ATOM 706 C CA . LYS A 1 97 ? -2.597 -13.144 -10.420 1.00 93.44 97 LYS A CA 1
ATOM 707 C C . LYS A 1 97 ? -1.601 -12.697 -11.499 1.00 93.44 97 LYS A C 1
ATOM 709 O O . LYS A 1 97 ? -0.391 -12.633 -11.282 1.00 93.44 97 LYS A O 1
ATOM 714 N N . ARG A 1 98 ? -2.127 -12.311 -12.666 1.00 96.19 98 ARG A N 1
ATOM 715 C CA . ARG A 1 98 ? -1.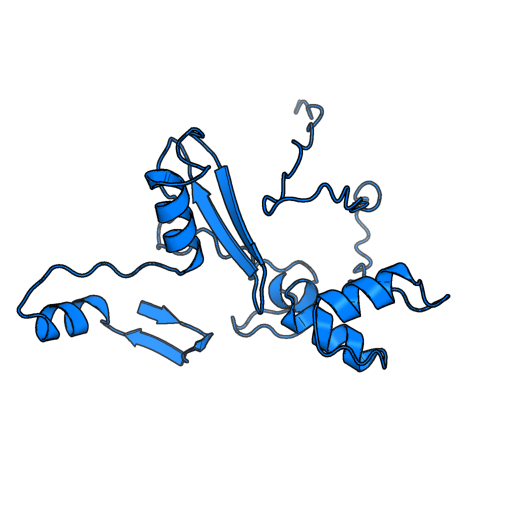374 -11.698 -13.770 1.00 96.19 98 ARG A CA 1
ATOM 716 C C . ARG A 1 98 ? -1.951 -10.342 -14.160 1.00 96.19 98 ARG A C 1
ATOM 718 O O . ARG A 1 98 ? -3.164 -10.134 -14.084 1.00 96.19 98 ARG A O 1
ATOM 725 N N . GLY A 1 99 ? -1.067 -9.441 -14.585 1.00 94.94 99 GLY A N 1
ATOM 726 C CA . GLY A 1 99 ? -1.413 -8.142 -15.154 1.00 94.94 99 GLY A CA 1
ATOM 727 C C . GLY A 1 99 ? -2.089 -7.187 -14.187 1.00 94.94 99 GLY A C 1
ATOM 728 O O . GLY A 1 99 ? -2.980 -6.428 -14.569 1.00 94.94 99 GLY A O 1
ATOM 729 N N . CYS A 1 100 ? -1.707 -7.274 -12.918 1.00 97.38 100 CYS A N 1
ATOM 730 C CA . CYS A 1 100 ? -2.198 -6.385 -11.882 1.00 97.38 100 CYS A CA 1
ATOM 731 C C . CYS A 1 100 ? -1.723 -4.945 -12.114 1.00 97.38 100 CYS A C 1
ATOM 733 O O . CYS A 1 100 ? -0.641 -4.743 -12.666 1.00 97.38 100 CYS A O 1
ATOM 735 N N . LEU A 1 101 ? -2.480 -3.955 -11.635 1.00 96.50 101 LEU A N 1
ATOM 736 C CA . LEU A 1 101 ? -2.090 -2.539 -11.675 1.00 96.50 101 LEU A CA 1
ATOM 737 C C . LEU A 1 101 ? -0.659 -2.309 -11.145 1.00 96.50 101 LEU A C 1
ATOM 739 O O . LEU A 1 101 ? 0.115 -1.560 -11.737 1.00 96.50 101 LEU A O 1
ATOM 743 N N . ASP A 1 102 ? -0.275 -3.014 -10.079 1.00 94.94 102 ASP A N 1
ATOM 744 C CA . ASP A 1 102 ? 1.066 -2.934 -9.489 1.00 94.94 102 ASP A CA 1
ATOM 745 C C . ASP A 1 102 ? 2.179 -3.285 -10.491 1.00 94.94 102 ASP A C 1
ATOM 747 O O . ASP A 1 102 ? 3.240 -2.669 -10.485 1.00 94.94 102 ASP A O 1
ATOM 751 N N . THR A 1 103 ? 1.923 -4.233 -11.398 1.00 95.38 103 THR A N 1
ATOM 752 C CA . THR A 1 103 ? 2.909 -4.724 -12.382 1.00 95.38 103 THR A CA 1
ATOM 753 C C . THR A 1 103 ? 3.150 -3.767 -13.545 1.00 95.38 103 THR A C 1
ATOM 755 O O . THR A 1 103 ? 4.028 -4.017 -14.368 1.00 95.38 103 THR A O 1
ATOM 758 N N . VAL A 1 104 ? 2.363 -2.693 -13.630 1.00 94.06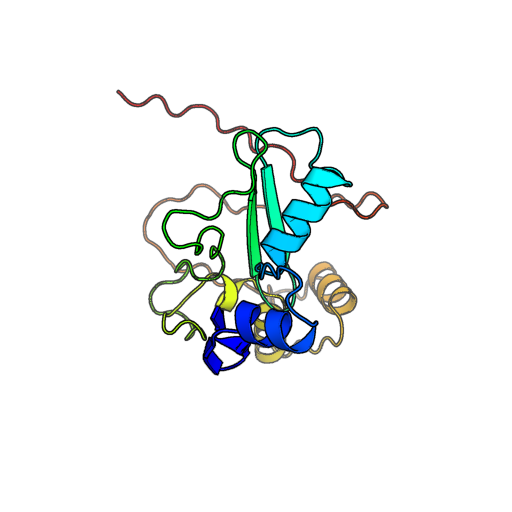 104 VAL A N 1
ATOM 759 C CA . VAL A 1 104 ? 2.413 -1.740 -14.746 1.00 94.06 104 VAL A CA 1
ATOM 760 C C . VAL A 1 104 ? 2.601 -0.293 -14.306 1.00 94.06 104 VAL A C 1
ATOM 762 O O . VAL A 1 104 ? 3.122 0.499 -15.084 1.00 94.06 104 VAL A O 1
ATOM 765 N N . ALA A 1 105 ? 2.182 0.063 -13.088 1.00 94.75 105 ALA A N 1
ATOM 766 C CA . ALA A 1 105 ? 2.129 1.456 -12.645 1.00 94.75 105 ALA A CA 1
ATOM 767 C C . ALA A 1 105 ? 2.869 1.740 -11.329 1.00 94.75 105 ALA A C 1
ATOM 769 O O . ALA A 1 105 ? 3.004 2.907 -10.962 1.00 94.75 105 ALA A O 1
ATOM 770 N N . SER A 1 106 ? 3.349 0.726 -10.602 1.00 94.81 106 SER A N 1
ATOM 771 C CA . SER A 1 106 ? 4.215 0.968 -9.439 1.00 94.81 106 SER A CA 1
ATOM 772 C C . SER A 1 106 ? 5.543 1.593 -9.871 1.00 94.81 106 SER A C 1
ATOM 774 O O . SER A 1 106 ? 5.959 1.429 -11.020 1.00 94.81 106 SER A O 1
ATOM 776 N N . LEU A 1 107 ? 6.245 2.281 -8.965 1.00 93.38 107 LEU A N 1
ATOM 777 C CA . LEU A 1 107 ? 7.583 2.781 -9.287 1.00 93.38 107 LEU A CA 1
ATOM 778 C C . LEU A 1 107 ? 8.515 1.625 -9.659 1.00 93.38 107 LEU A C 1
ATOM 780 O O . LEU A 1 107 ? 9.258 1.751 -10.624 1.00 93.38 107 LEU A O 1
ATOM 784 N N . THR A 1 108 ? 8.420 0.475 -8.985 1.00 93.00 108 THR A N 1
ATOM 785 C CA . THR A 1 108 ? 9.194 -0.720 -9.351 1.00 93.00 108 THR A CA 1
ATOM 786 C C . THR A 1 108 ? 8.930 -1.144 -10.796 1.00 93.00 108 THR A C 1
ATOM 788 O O . THR A 1 108 ? 9.884 -1.328 -11.547 1.00 93.00 108 THR A O 1
ATOM 791 N N . ALA A 1 109 ? 7.665 -1.223 -11.218 1.00 93.69 109 ALA A N 1
ATOM 792 C CA . ALA A 1 109 ? 7.316 -1.566 -12.597 1.00 93.69 109 ALA A CA 1
ATOM 793 C C . ALA A 1 109 ? 7.805 -0.519 -13.609 1.00 93.69 109 ALA A C 1
ATOM 795 O O . ALA A 1 109 ? 8.269 -0.874 -14.691 1.00 93.69 109 ALA A O 1
ATOM 796 N N . ILE A 1 110 ? 7.725 0.764 -13.252 1.00 92.75 110 ILE A N 1
ATOM 797 C CA . ILE A 1 110 ? 8.180 1.876 -14.091 1.00 92.75 110 ILE A CA 1
ATOM 798 C C . ILE A 1 110 ? 9.706 1.834 -14.277 1.00 92.75 110 ILE A C 1
ATOM 800 O O . ILE A 1 110 ? 10.176 1.945 -15.407 1.00 92.75 110 ILE A O 1
ATOM 804 N N . PHE A 1 111 ? 10.480 1.635 -13.206 1.00 92.69 111 PHE A N 1
ATOM 805 C CA . PHE A 1 111 ? 11.941 1.510 -13.287 1.00 92.69 111 PHE A CA 1
ATOM 806 C C . PHE A 1 111 ? 12.371 0.248 -14.038 1.00 92.69 111 PHE A C 1
ATOM 808 O O . PHE A 1 111 ? 13.293 0.301 -14.847 1.00 92.69 111 PHE A O 1
ATOM 815 N N . GLU A 1 112 ? 11.690 -0.878 -13.818 1.00 92.12 112 GLU A N 1
ATOM 816 C CA . GLU A 1 112 ? 11.934 -2.112 -14.570 1.00 92.12 112 GLU A CA 1
ATOM 817 C C . GLU A 1 112 ? 11.697 -1.894 -16.072 1.00 92.12 112 GLU A C 1
ATOM 819 O O . GLU A 1 112 ? 12.524 -2.286 -16.893 1.00 92.12 112 GLU A O 1
ATOM 824 N N . GLN A 1 113 ? 10.601 -1.220 -16.435 1.00 90.38 113 GLN A N 1
ATOM 825 C CA . GLN A 1 113 ? 10.297 -0.882 -17.824 1.00 90.38 113 GLN A CA 1
ATOM 826 C C . GLN A 1 113 ? 11.343 0.058 -18.431 1.00 90.38 113 GLN A C 1
ATOM 828 O O . GLN A 1 113 ? 11.829 -0.209 -19.527 1.00 90.38 113 GLN A O 1
ATOM 833 N N . ALA A 1 114 ? 11.730 1.113 -17.711 1.00 90.69 114 ALA A N 1
ATOM 834 C CA . ALA A 1 114 ? 12.773 2.038 -18.146 1.00 90.69 114 ALA A CA 1
ATOM 835 C C . ALA A 1 114 ? 14.087 1.296 -18.441 1.00 90.69 114 ALA A C 1
ATOM 837 O O . ALA A 1 114 ? 14.662 1.459 -19.517 1.00 90.69 114 ALA A O 1
ATOM 838 N N . ARG A 1 115 ? 14.502 0.396 -17.543 1.00 91.50 115 ARG A N 1
ATOM 839 C CA . ARG A 1 115 ? 15.710 -0.415 -17.716 1.00 91.50 115 ARG A CA 1
ATOM 840 C C . ARG A 1 115 ? 15.633 -1.329 -18.941 1.00 91.50 115 ARG A C 1
ATOM 842 O O . ARG A 1 115 ? 16.599 -1.418 -19.692 1.00 91.50 115 ARG A O 1
ATOM 849 N N . MET A 1 116 ? 14.490 -1.973 -19.188 1.00 89.50 116 MET A N 1
ATOM 850 C CA . MET A 1 116 ? 14.286 -2.789 -20.398 1.00 89.50 116 MET A CA 1
ATOM 851 C C . MET A 1 116 ? 14.361 -1.964 -21.691 1.00 89.50 116 MET A C 1
ATOM 853 O O . MET A 1 116 ? 14.757 -2.483 -22.730 1.00 89.50 116 MET A O 1
ATOM 857 N N . GLU A 1 117 ? 14.020 -0.677 -21.632 1.00 88.00 117 GLU A N 1
ATOM 858 C CA . GLU A 1 117 ? 14.142 0.265 -22.750 1.00 88.00 117 GLU A CA 1
ATOM 859 C C . GLU A 1 117 ? 15.547 0.895 -22.858 1.00 88.00 117 GLU A C 1
ATOM 861 O O . GLU A 1 117 ? 15.788 1.756 -23.712 1.00 88.00 117 GLU A O 1
ATOM 866 N N . GLY A 1 118 ? 16.497 0.465 -22.019 1.00 89.88 118 GLY A N 1
ATOM 867 C CA . GLY A 1 118 ? 17.859 0.999 -21.964 1.00 89.88 118 GLY A CA 1
ATOM 868 C C . GLY A 1 118 ? 17.924 2.420 -21.403 1.00 89.88 118 GLY A C 1
ATOM 869 O O . GLY A 1 118 ? 18.800 3.193 -21.788 1.00 89.88 118 GLY A O 1
ATOM 870 N N . ILE A 1 119 ? 16.959 2.793 -20.561 1.00 88.88 119 ILE A N 1
ATOM 871 C CA . ILE A 1 119 ? 16.933 4.052 -19.821 1.00 88.88 119 ILE A CA 1
ATOM 872 C C . ILE A 1 119 ? 17.432 3.758 -18.407 1.00 88.88 119 ILE A C 1
ATOM 874 O O . ILE A 1 119 ? 16.718 3.185 -17.586 1.00 88.88 119 ILE A O 1
ATOM 878 N N . GLU A 1 120 ? 18.659 4.180 -18.124 1.00 88.00 120 GLU A N 1
ATOM 879 C CA . GLU A 1 120 ? 19.243 4.097 -16.787 1.00 88.00 120 GLU A CA 1
ATOM 880 C C . GLU A 1 120 ? 18.895 5.372 -16.009 1.00 88.00 120 GLU A C 1
ATOM 882 O O . GLU A 1 120 ? 19.292 6.478 -16.380 1.00 88.00 120 GLU A O 1
ATOM 887 N N . ALA A 1 121 ? 18.119 5.218 -14.938 1.00 87.56 121 ALA A N 1
ATOM 888 C CA . ALA A 1 121 ? 17.786 6.283 -14.002 1.00 87.56 121 ALA A CA 1
ATOM 889 C C . ALA A 1 121 ? 17.921 5.746 -12.578 1.00 87.56 121 ALA A C 1
ATOM 891 O O . ALA A 1 121 ? 17.416 4.669 -12.263 1.00 87.56 121 ALA A O 1
ATOM 892 N N . THR A 1 1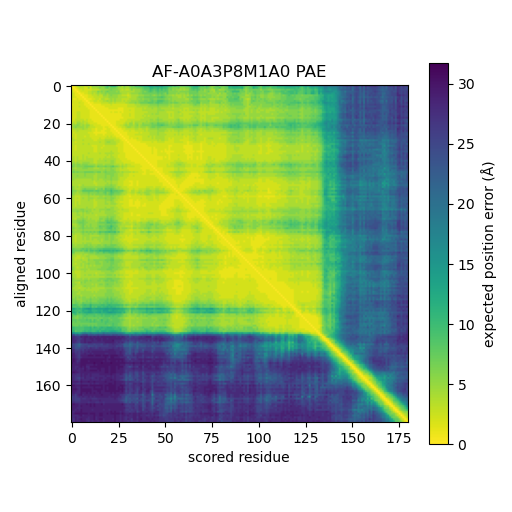22 ? 18.577 6.509 -11.710 1.00 87.50 122 THR A N 1
ATOM 893 C CA . THR A 1 122 ? 18.820 6.121 -10.312 1.00 87.50 122 THR A CA 1
ATOM 894 C C . THR A 1 122 ? 17.783 6.704 -9.356 1.00 87.50 122 THR A C 1
ATOM 896 O O . THR A 1 122 ? 17.657 6.261 -8.216 1.00 87.50 122 THR A O 1
ATOM 899 N N . SER A 1 123 ? 17.003 7.685 -9.820 1.00 90.94 123 SER A N 1
ATOM 900 C CA . SER A 1 123 ? 15.966 8.343 -9.030 1.00 90.94 123 SER A CA 1
ATOM 901 C C . SER A 1 123 ? 14.727 8.684 -9.854 1.00 90.94 123 SER A C 1
ATOM 903 O O . SER A 1 123 ? 14.770 8.800 -11.081 1.00 90.94 123 SER A O 1
ATOM 905 N N . LEU A 1 124 ? 13.597 8.877 -9.164 1.00 87.44 124 LEU A N 1
ATOM 906 C CA . LEU A 1 124 ? 12.346 9.275 -9.816 1.00 87.44 124 LEU A CA 1
ATOM 907 C C . LEU A 1 124 ? 12.495 10.642 -10.493 1.00 87.44 124 LEU A C 1
ATOM 909 O O . LEU A 1 124 ? 11.989 10.842 -11.590 1.00 87.44 124 LEU A O 1
ATOM 913 N N . ALA A 1 125 ? 13.238 11.560 -9.872 1.00 89.44 125 ALA A N 1
ATOM 914 C CA . ALA A 1 125 ? 13.496 12.883 -10.427 1.00 89.44 125 ALA A CA 1
ATOM 915 C C . ALA A 1 125 ? 14.282 12.814 -11.747 1.00 89.44 125 ALA A C 1
ATOM 917 O O . ALA A 1 125 ? 13.951 13.525 -12.696 1.00 89.44 125 ALA A O 1
ATOM 918 N N . GLU A 1 126 ? 15.289 11.940 -11.830 1.00 89.06 126 GLU A N 1
ATOM 919 C CA . GLU A 1 126 ? 16.019 11.688 -13.076 1.00 89.06 126 GLU A CA 1
ATOM 920 C C . GLU A 1 126 ? 15.106 11.096 -14.142 1.00 89.06 126 GLU A C 1
ATOM 922 O O . GLU A 1 126 ? 15.076 11.593 -15.268 1.00 89.06 126 GLU A O 1
ATOM 927 N N . LEU A 1 127 ? 14.317 10.082 -13.782 1.00 87.94 127 LEU A N 1
ATOM 928 C CA . LEU A 1 127 ? 13.403 9.440 -14.716 1.00 87.94 127 LEU A CA 1
ATOM 929 C C . LEU A 1 127 ? 12.351 10.425 -15.251 1.00 87.94 127 LEU A C 1
ATOM 931 O O . LEU A 1 127 ? 12.091 10.468 -16.453 1.00 87.94 127 LEU A O 1
ATOM 935 N N . GLU A 1 128 ? 11.797 11.278 -14.388 1.00 88.25 128 GLU A N 1
ATOM 936 C CA . GLU A 1 128 ? 10.897 12.362 -14.785 1.00 88.25 128 GLU A CA 1
ATOM 937 C C . GLU A 1 128 ? 11.585 13.382 -15.700 1.00 88.25 128 GLU A C 1
ATOM 939 O O . GLU A 1 128 ? 10.984 13.850 -16.671 1.00 88.25 128 GLU A O 1
ATOM 944 N N . ALA A 1 129 ? 12.835 13.748 -15.408 1.00 87.38 129 ALA A N 1
ATOM 945 C CA . ALA A 1 129 ? 13.599 14.671 -16.237 1.00 87.38 129 ALA A CA 1
ATOM 946 C C . ALA A 1 129 ? 13.869 14.083 -17.631 1.00 87.38 129 ALA A C 1
ATOM 948 O O . ALA A 1 129 ? 13.720 14.792 -18.629 1.00 87.38 129 ALA A O 1
ATOM 949 N N . LEU A 1 130 ? 14.210 12.794 -17.715 1.00 85.81 130 LEU A N 1
ATOM 950 C CA . LEU A 1 130 ? 14.401 12.070 -18.975 1.00 85.81 130 LEU A CA 1
ATOM 951 C C . LEU A 1 130 ? 13.094 11.976 -19.769 1.00 85.81 130 LEU A C 1
ATOM 953 O O . LEU A 1 130 ? 13.079 12.293 -20.959 1.00 85.81 130 LEU A O 1
ATOM 957 N N . ALA A 1 131 ? 11.981 11.658 -19.104 1.00 83.25 131 ALA A N 1
ATOM 958 C CA . ALA A 1 131 ? 10.663 11.612 -19.732 1.00 83.25 131 ALA A CA 1
ATOM 959 C C . ALA A 1 131 ? 10.243 12.975 -20.315 1.00 83.25 131 ALA A C 1
ATOM 961 O O . ALA A 1 131 ? 9.670 13.038 -21.401 1.00 83.25 131 ALA A O 1
ATOM 962 N N . ARG A 1 132 ? 10.560 14.084 -19.629 1.00 84.12 132 ARG A N 1
ATOM 963 C CA . ARG A 1 132 ? 10.276 15.451 -20.112 1.00 84.12 132 ARG A CA 1
ATOM 964 C C . ARG A 1 132 ? 11.125 15.867 -21.300 1.00 84.12 132 ARG A C 1
ATOM 966 O O . ARG A 1 132 ? 10.631 16.599 -22.152 1.00 84.12 132 ARG A O 1
ATOM 973 N N . LYS A 1 133 ? 12.393 15.448 -21.333 1.00 78.56 133 LYS A N 1
ATOM 974 C CA . LYS A 1 133 ? 13.310 15.758 -22.437 1.00 78.56 133 LYS A CA 1
ATOM 975 C C . LYS A 1 133 ? 12.891 15.078 -23.740 1.00 78.56 133 LYS A C 1
ATOM 977 O O . LYS A 1 133 ? 13.315 15.542 -24.788 1.00 78.56 133 LYS A O 1
ATOM 982 N N . GLY A 1 134 ? 12.033 14.054 -23.663 1.00 61.94 134 GLY A N 1
ATOM 983 C CA . GLY A 1 134 ? 11.387 13.415 -24.802 1.00 61.94 134 GLY A CA 1
ATOM 984 C C . GLY A 1 134 ? 12.407 12.809 -25.752 1.00 61.94 134 GLY A C 1
ATOM 985 O O . GLY A 1 134 ? 12.841 13.460 -26.693 1.00 61.94 134 GLY A O 1
ATOM 986 N N . THR A 1 135 ? 12.788 11.552 -25.548 1.00 53.91 135 THR A N 1
ATOM 987 C CA . THR A 1 135 ? 13.530 10.836 -26.588 1.00 53.91 135 THR A CA 1
ATOM 988 C C . THR A 1 135 ? 12.552 10.560 -27.739 1.00 53.91 135 THR A C 1
ATOM 990 O O . THR A 1 135 ? 11.553 9.864 -27.517 1.00 53.91 135 THR A O 1
ATOM 993 N N . PRO A 1 136 ? 12.760 11.098 -28.955 1.00 42.88 136 PRO A N 1
ATOM 994 C CA . PRO A 1 136 ? 11.865 10.823 -30.074 1.00 42.88 136 PRO A CA 1
ATOM 995 C C . PRO A 1 136 ? 11.808 9.306 -30.310 1.00 42.88 136 PRO A C 1
ATOM 997 O O . PRO A 1 136 ? 12.842 8.670 -30.494 1.00 42.88 136 PRO A O 1
ATOM 1000 N N . GLY A 1 137 ? 10.613 8.713 -30.233 1.00 45.16 137 GLY A N 1
ATOM 1001 C CA . GLY A 1 137 ? 10.400 7.271 -30.433 1.00 45.16 137 GLY A CA 1
ATOM 1002 C C . GLY A 1 137 ? 10.516 6.373 -29.191 1.00 45.16 137 GLY A C 1
ATOM 1003 O O . GLY A 1 137 ? 10.159 5.203 -29.287 1.00 45.16 137 GLY A O 1
ATOM 1004 N N . ARG A 1 138 ? 10.928 6.887 -28.021 1.00 45.94 138 ARG A N 1
ATOM 1005 C CA . ARG A 1 138 ? 10.877 6.150 -26.739 1.00 45.94 138 ARG A CA 1
ATOM 1006 C C . ARG A 1 138 ? 9.954 6.865 -25.759 1.00 45.94 138 ARG A C 1
ATOM 1008 O O . ARG A 1 138 ? 10.384 7.633 -24.903 1.00 45.94 138 ARG A O 1
ATOM 1015 N N . SER A 1 139 ? 8.654 6.633 -25.895 1.00 43.88 139 SER A N 1
ATOM 1016 C CA . SER A 1 139 ? 7.767 6.788 -24.745 1.00 43.88 139 SER A CA 1
ATOM 1017 C C . SER A 1 139 ? 7.910 5.530 -23.901 1.00 43.88 139 SER A C 1
ATOM 1019 O O . SER A 1 139 ? 7.708 4.453 -24.462 1.00 43.88 139 SER A O 1
ATOM 1021 N N . ILE A 1 140 ? 8.149 5.663 -22.591 1.00 44.38 140 ILE A N 1
ATOM 1022 C CA . ILE A 1 140 ? 7.840 4.591 -21.636 1.00 44.38 140 ILE A CA 1
ATOM 1023 C C . ILE A 1 140 ? 6.329 4.405 -21.728 1.00 44.38 140 ILE A C 1
ATOM 1025 O O . ILE A 1 140 ? 5.539 5.093 -21.075 1.00 44.38 140 ILE A O 1
ATOM 1029 N N . SER A 1 141 ? 5.907 3.571 -22.670 1.00 40.97 141 SER A N 1
ATOM 1030 C CA . SER A 1 141 ? 4.506 3.284 -22.864 1.00 40.97 141 SER A CA 1
ATOM 1031 C C . SER A 1 141 ? 4.159 2.309 -21.756 1.00 40.97 141 SER A C 1
ATOM 1033 O O . SER A 1 141 ? 4.604 1.163 -21.760 1.00 40.97 141 SER A O 1
ATOM 1035 N N . CYS A 1 142 ? 3.367 2.761 -20.787 1.00 34.97 142 CYS A N 1
ATOM 1036 C CA . CYS A 1 142 ? 2.511 1.831 -20.071 1.00 34.97 142 CYS A CA 1
ATOM 1037 C C . CYS A 1 142 ? 1.626 1.230 -21.172 1.00 34.97 142 CYS A C 1
ATOM 1039 O O . CYS A 1 142 ? 0.751 1.913 -21.711 1.00 34.97 142 CYS A O 1
ATOM 1041 N N . THR A 1 143 ? 2.015 0.052 -21.662 1.00 31.47 143 THR A N 1
ATOM 1042 C CA . THR A 1 143 ? 1.519 -0.512 -22.914 1.00 31.47 143 THR A CA 1
ATOM 1043 C C . THR A 1 143 ? 0.005 -0.564 -22.855 1.00 31.47 143 THR A C 1
ATOM 1045 O O . THR A 1 143 ? -0.586 -1.187 -21.977 1.00 31.47 143 THR A O 1
ATOM 1048 N N . ARG A 1 144 ? -0.633 0.123 -23.802 1.00 26.83 144 ARG A N 1
ATOM 1049 C CA . ARG A 1 144 ? -2.061 -0.007 -24.060 1.00 26.83 144 ARG A CA 1
ATOM 1050 C C . ARG A 1 144 ? -2.293 -1.475 -24.437 1.00 26.83 144 ARG A C 1
ATOM 1052 O O . ARG A 1 144 ? -1.812 -1.870 -25.500 1.00 26.83 144 ARG A O 1
ATOM 1059 N N . PRO A 1 145 ? -3.001 -2.303 -23.646 1.00 30.34 145 PRO A N 1
ATOM 1060 C CA . PRO A 1 145 ? -3.502 -3.543 -24.203 1.00 30.34 145 PRO A CA 1
ATOM 1061 C C . PRO A 1 145 ? -4.505 -3.129 -25.277 1.00 30.34 145 PRO A C 1
ATOM 1063 O O . PRO A 1 145 ? -5.357 -2.269 -25.042 1.00 30.34 145 PRO A O 1
ATOM 1066 N N . ALA A 1 146 ? -4.382 -3.691 -26.473 1.00 30.42 146 ALA A N 1
ATOM 1067 C CA . ALA A 1 146 ? -5.383 -3.538 -27.514 1.00 30.42 146 ALA A CA 1
ATOM 1068 C C . ALA A 1 146 ? -6.679 -4.235 -27.063 1.00 30.42 146 ALA A C 1
ATOM 1070 O O . ALA A 1 146 ? -6.969 -5.356 -27.464 1.00 30.42 146 ALA A O 1
ATOM 1071 N N . THR A 1 147 ? -7.460 -3.597 -26.191 1.00 33.25 147 THR A N 1
ATOM 1072 C CA . THR A 1 147 ? -8.837 -4.004 -25.933 1.00 33.25 147 THR A CA 1
ATOM 1073 C C . THR A 1 147 ? -9.717 -3.342 -26.982 1.00 33.25 147 THR A C 1
ATOM 1075 O O . THR A 1 147 ? -9.716 -2.128 -27.180 1.00 33.25 147 THR A O 1
ATOM 1078 N N . ARG A 1 148 ? -10.466 -4.177 -27.702 1.00 28.92 148 ARG A N 1
ATOM 1079 C CA . ARG A 1 148 ? -11.386 -3.821 -28.792 1.00 28.92 148 ARG A CA 1
ATOM 1080 C C . ARG A 1 148 ? -12.642 -3.069 -28.306 1.00 28.92 148 ARG A C 1
ATOM 1082 O O . ARG A 1 148 ? -13.642 -3.026 -29.009 1.00 28.92 148 ARG A O 1
ATOM 1089 N N . SER A 1 149 ? -12.609 -2.493 -27.107 1.00 33.03 149 SER A N 1
ATOM 1090 C CA . SER A 1 149 ? -13.726 -1.801 -26.463 1.00 33.03 149 SER A CA 1
ATOM 1091 C C . SER A 1 149 ? -13.390 -0.318 -26.339 1.00 33.03 149 SER A C 1
ATOM 1093 O O . SER A 1 149 ? -12.421 0.034 -25.667 1.00 33.03 149 SER A O 1
ATOM 1095 N N . GLY A 1 150 ? -14.165 0.533 -27.013 1.00 28.39 150 GLY A N 1
ATOM 1096 C CA . GLY A 1 150 ? -13.968 1.978 -27.122 1.00 28.39 150 GLY A CA 1
ATOM 1097 C C . GLY A 1 150 ? -14.008 2.731 -25.792 1.00 28.39 150 GLY A C 1
ATOM 1098 O O . GLY A 1 150 ? -15.021 3.323 -25.437 1.00 28.39 150 GLY A O 1
ATOM 1099 N N . TRP A 1 151 ? -12.878 2.761 -25.089 1.00 25.94 151 TRP A N 1
ATOM 1100 C CA . TRP A 1 151 ? -12.631 3.740 -24.035 1.00 25.94 151 TRP A CA 1
ATOM 1101 C C . TRP A 1 151 ? -12.352 5.113 -24.665 1.00 25.94 151 TRP A C 1
ATOM 1103 O O . TRP A 1 151 ? -11.563 5.188 -25.615 1.00 25.94 151 TRP A O 1
ATOM 1113 N N . PRO A 1 152 ? -12.960 6.205 -24.165 1.00 28.02 152 PRO A N 1
ATOM 1114 C CA . PRO A 1 152 ? -12.653 7.541 -24.651 1.00 28.02 152 PRO A CA 1
ATOM 1115 C C . PRO A 1 152 ? -11.196 7.898 -24.315 1.00 28.02 152 PRO A C 1
ATOM 1117 O O . PRO A 1 152 ? -10.701 7.532 -23.255 1.00 28.02 152 PRO A O 1
ATOM 1120 N N . SER A 1 153 ? -10.549 8.571 -25.274 1.00 26.27 153 SER A N 1
ATOM 1121 C CA . SER A 1 153 ? -9.272 9.312 -25.311 1.00 26.27 153 SER A CA 1
ATOM 1122 C C . SER A 1 153 ? -8.285 9.238 -24.124 1.00 26.27 153 SER A C 1
ATOM 1124 O O . SER A 1 153 ? -8.680 9.262 -22.963 1.00 26.27 153 SER A O 1
ATOM 1126 N N . PRO A 1 154 ? -6.959 9.274 -24.391 1.00 27.81 154 PRO A N 1
ATOM 1127 C CA . PRO A 1 154 ? -5.923 9.079 -23.376 1.00 27.81 154 PRO A CA 1
ATOM 1128 C C . PRO A 1 154 ? -6.070 10.033 -22.187 1.00 27.81 154 PRO A C 1
ATOM 1130 O O . PRO A 1 154 ? -6.232 11.244 -22.359 1.00 27.81 154 PRO A O 1
ATOM 1133 N N . ILE A 1 155 ? -5.924 9.485 -20.977 1.00 29.67 155 ILE A N 1
ATOM 1134 C CA . ILE A 1 155 ? -5.736 10.261 -19.749 1.00 29.67 155 ILE A CA 1
ATOM 1135 C C . ILE A 1 155 ? -4.438 11.061 -19.917 1.00 29.67 155 ILE A C 1
ATOM 1137 O O . ILE A 1 155 ? -3.334 10.558 -19.713 1.00 29.67 155 ILE A O 1
ATOM 1141 N N . ARG A 1 156 ? -4.557 12.326 -20.335 1.00 22.84 156 ARG A N 1
ATOM 1142 C CA . ARG A 1 156 ? -3.449 13.284 -20.314 1.00 22.84 156 ARG A CA 1
ATOM 1143 C C . ARG A 1 156 ? -3.199 13.677 -18.863 1.00 22.84 156 ARG A C 1
ATOM 1145 O O . ARG A 1 156 ? -3.862 14.568 -18.336 1.00 22.84 156 ARG A O 1
ATOM 1152 N N . PHE A 1 157 ? -2.198 13.068 -18.236 1.00 24.4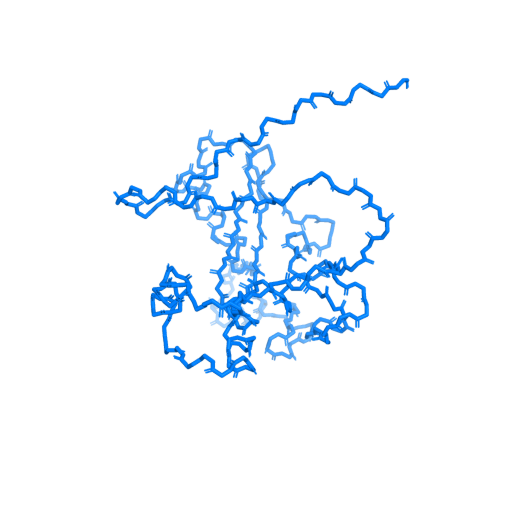2 157 PHE A N 1
ATOM 1153 C CA . PHE A 1 157 ? -1.573 13.657 -17.057 1.00 24.42 157 PHE A CA 1
ATOM 1154 C C . PHE A 1 157 ? -0.887 14.962 -17.484 1.00 24.42 157 PHE A C 1
ATOM 1156 O O . PHE A 1 157 ? 0.173 14.952 -18.104 1.00 24.42 157 PHE A O 1
ATOM 1163 N N . ARG A 1 158 ? -1.517 16.108 -17.200 1.00 20.66 158 ARG A N 1
ATOM 1164 C CA . ARG A 1 158 ? -0.840 17.411 -17.194 1.00 20.66 158 ARG A CA 1
ATOM 1165 C C . ARG A 1 158 ? -0.354 17.667 -15.767 1.00 20.66 158 ARG A C 1
ATOM 1167 O O . ARG A 1 158 ? -1.172 18.049 -14.931 1.00 20.66 158 ARG A O 1
ATOM 1174 N N . PRO A 1 159 ? 0.938 17.483 -15.453 1.00 23.39 159 PRO A N 1
ATOM 1175 C CA . PRO A 1 159 ? 1.463 17.897 -14.164 1.00 23.39 159 PRO A CA 1
ATOM 1176 C C . PRO A 1 159 ? 1.561 19.428 -14.150 1.00 23.39 159 PRO A C 1
ATOM 1178 O O . PRO A 1 159 ? 2.553 20.011 -14.580 1.00 23.39 159 PRO A O 1
ATOM 1181 N N . THR A 1 160 ? 0.527 20.114 -13.662 1.00 23.05 160 THR A N 1
ATOM 1182 C CA . THR A 1 160 ? 0.682 21.498 -13.198 1.00 23.05 160 THR A CA 1
ATOM 1183 C C . THR A 1 160 ? 1.425 21.470 -11.871 1.00 23.05 160 THR A C 1
ATOM 1185 O O . THR A 1 160 ? 0.826 21.341 -10.806 1.00 23.05 160 THR A O 1
ATOM 1188 N N . ILE A 1 161 ? 2.752 21.573 -11.942 1.00 26.58 161 ILE A N 1
ATOM 1189 C CA . ILE A 1 161 ? 3.603 21.772 -10.771 1.00 26.58 161 ILE A CA 1
ATOM 1190 C C . ILE A 1 161 ? 3.411 23.208 -10.290 1.00 26.58 161 ILE A C 1
ATOM 1192 O O . ILE A 1 161 ? 3.925 24.152 -10.886 1.00 26.58 161 ILE A O 1
ATOM 1196 N N . ARG A 1 162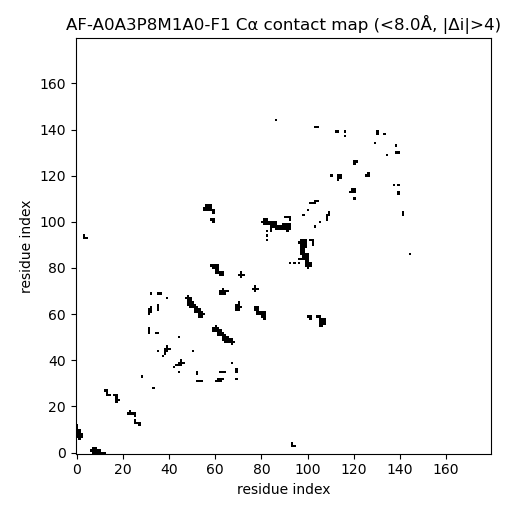 ? 2.706 23.379 -9.172 1.00 24.61 162 ARG A N 1
ATOM 1197 C CA . ARG A 1 162 ? 2.928 24.519 -8.278 1.00 24.61 162 ARG A CA 1
ATOM 1198 C C . ARG A 1 162 ? 3.586 23.984 -7.015 1.00 24.61 162 ARG A C 1
ATOM 1200 O O . ARG A 1 162 ? 3.094 23.040 -6.409 1.00 24.61 162 ARG A O 1
ATOM 1207 N N . ARG A 1 163 ? 4.732 24.573 -6.662 1.00 28.94 163 ARG A N 1
ATOM 1208 C CA . ARG A 1 163 ? 5.533 24.252 -5.475 1.00 28.94 163 ARG A CA 1
ATOM 1209 C C . ARG A 1 163 ? 4.649 24.205 -4.221 1.00 28.94 163 ARG A C 1
ATOM 1211 O O . ARG A 1 163 ? 4.258 25.258 -3.728 1.00 28.94 163 ARG A O 1
ATOM 1218 N N . ARG A 1 164 ? 4.352 22.995 -3.742 1.00 25.91 164 ARG A N 1
ATOM 1219 C CA . ARG A 1 164 ? 4.207 22.537 -2.344 1.00 25.91 164 ARG A CA 1
ATOM 1220 C C . ARG A 1 164 ? 3.550 21.153 -2.373 1.00 25.91 164 ARG A C 1
ATOM 1222 O O . ARG A 1 164 ? 2.646 20.899 -3.160 1.00 25.91 164 ARG A O 1
ATOM 1229 N N . SER A 1 165 ? 4.079 20.264 -1.549 1.00 27.98 165 SER A N 1
ATOM 1230 C CA . SER A 1 165 ? 3.806 18.834 -1.398 1.00 27.98 165 SER A CA 1
ATOM 1231 C C . SER A 1 165 ? 2.340 18.535 -1.056 1.00 27.98 165 SER A C 1
ATOM 1233 O O . SER A 1 165 ? 1.989 18.267 0.085 1.00 27.98 165 SER A O 1
ATOM 1235 N N . CYS A 1 166 ? 1.463 18.605 -2.056 1.00 22.95 166 CYS A N 1
ATOM 1236 C CA . CYS A 1 166 ? 0.094 18.109 -1.983 1.00 22.95 166 CYS A CA 1
ATOM 1237 C C . CYS A 1 166 ? -0.400 17.849 -3.413 1.00 22.95 166 CYS A C 1
ATOM 1239 O O . CYS A 1 166 ? -0.703 18.783 -4.158 1.00 22.95 166 CYS A O 1
ATOM 1241 N N . TRP A 1 167 ? -0.461 16.581 -3.822 1.00 24.81 167 TRP A N 1
ATOM 1242 C CA . TRP A 1 167 ? -1.053 16.201 -5.103 1.00 24.81 167 TRP A CA 1
ATOM 1243 C C . TRP A 1 167 ? -2.563 16.440 -5.032 1.00 24.81 167 TRP A C 1
ATOM 1245 O O . TRP A 1 167 ? -3.304 15.699 -4.391 1.00 24.81 167 TRP A O 1
ATOM 1255 N N . ARG A 1 168 ? -3.02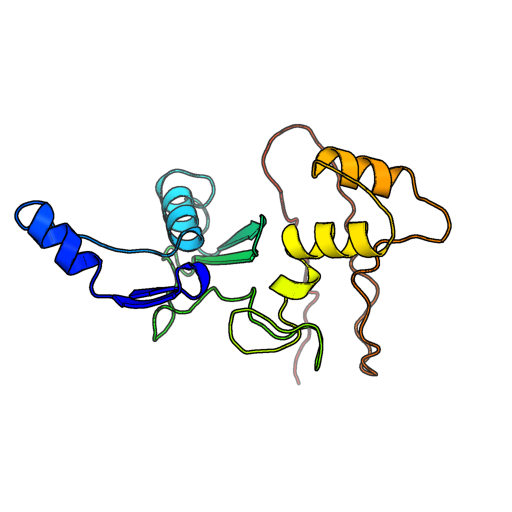6 17.529 -5.650 1.00 20.91 168 ARG A N 1
ATOM 1256 C CA . ARG A 1 168 ? -4.449 17.846 -5.779 1.00 20.91 168 ARG A CA 1
ATOM 1257 C C . ARG A 1 168 ? -4.973 17.124 -7.020 1.00 20.91 168 ARG A C 1
ATOM 1259 O O . ARG A 1 168 ? -4.704 17.554 -8.137 1.00 20.91 168 ARG A O 1
ATOM 1266 N N . ILE A 1 169 ? -5.709 16.032 -6.832 1.00 25.44 169 ILE A N 1
ATOM 1267 C CA . ILE A 1 169 ? -6.530 15.460 -7.903 1.00 25.44 169 ILE A CA 1
ATOM 1268 C C . ILE A 1 169 ? -7.736 16.396 -8.047 1.00 25.44 169 ILE A C 1
ATOM 1270 O O . ILE A 1 169 ? -8.570 16.479 -7.146 1.00 25.44 169 ILE A O 1
ATOM 1274 N N . SER A 1 170 ? -7.794 17.176 -9.129 1.00 22.50 170 SER A N 1
ATOM 1275 C CA . SER A 1 170 ? -9.006 17.937 -9.456 1.00 22.50 170 SER A CA 1
ATOM 1276 C C . SER A 1 170 ? -10.166 16.966 -9.708 1.00 22.50 170 SER A C 1
ATOM 1278 O O . SER A 1 170 ? -9.937 15.901 -10.285 1.00 22.50 170 SER A O 1
ATOM 1280 N N . PRO A 1 171 ? -11.402 17.307 -9.306 1.00 22.42 171 PRO A N 1
ATOM 1281 C CA . PRO A 1 171 ? -12.548 16.435 -9.508 1.00 22.42 171 PRO A CA 1
ATOM 1282 C C . PRO A 1 171 ? -12.750 16.192 -11.006 1.00 22.42 171 PRO A C 1
ATOM 1284 O O . PRO A 1 171 ? -12.931 17.128 -11.786 1.00 22.42 171 PRO A O 1
ATOM 1287 N N . ILE A 1 172 ? -12.711 14.921 -11.405 1.00 27.09 172 ILE A N 1
ATOM 1288 C CA . ILE A 1 172 ? -13.243 14.482 -12.691 1.00 27.09 172 ILE A CA 1
ATOM 1289 C C . ILE A 1 172 ? -14.751 14.701 -12.605 1.00 27.09 172 ILE A C 1
ATOM 1291 O O . ILE A 1 172 ? -15.453 13.999 -11.879 1.00 27.09 172 ILE A O 1
ATOM 1295 N N . ALA A 1 173 ? -15.243 15.715 -13.312 1.00 22.98 173 ALA A N 1
ATOM 1296 C CA . ALA A 1 173 ? -16.664 15.873 -13.555 1.00 22.98 173 ALA A CA 1
ATOM 1297 C C . ALA A 1 173 ? -17.119 14.708 -14.444 1.00 22.98 173 ALA A C 1
ATOM 1299 O O . ALA A 1 173 ? -16.939 14.737 -15.661 1.00 22.98 173 ALA A O 1
ATOM 1300 N N . PHE A 1 174 ? -17.698 13.671 -13.839 1.00 23.36 174 PHE A N 1
ATOM 1301 C CA . PHE A 1 174 ? -18.543 12.739 -14.573 1.00 23.36 174 PHE A CA 1
ATOM 1302 C C . PHE A 1 174 ? -19.786 13.520 -15.008 1.00 23.36 174 PHE A C 1
ATOM 1304 O O . PHE A 1 174 ? -20.662 13.810 -14.195 1.00 23.36 174 PHE A O 1
ATOM 1311 N N . ARG A 1 175 ? -19.854 13.916 -16.286 1.00 24.81 175 ARG A N 1
ATOM 1312 C CA . ARG A 1 175 ? -21.144 14.286 -16.880 1.00 24.81 175 ARG A CA 1
ATOM 1313 C C . ARG A 1 175 ? -22.020 13.038 -16.829 1.00 24.81 175 ARG A C 1
ATOM 1315 O O . ARG A 1 175 ? -21.586 11.973 -17.264 1.00 24.81 175 ARG A O 1
ATOM 1322 N N . GLY A 1 176 ? -23.189 13.190 -16.214 1.00 24.17 176 GLY A N 1
ATOM 1323 C CA . GLY A 1 176 ? -24.114 12.112 -15.897 1.00 24.17 176 GLY A CA 1
ATOM 1324 C C . GLY A 1 176 ? -24.399 11.215 -17.095 1.00 24.17 176 GLY A C 1
ATOM 1325 O O . GLY A 1 176 ? -24.715 11.689 -18.183 1.00 24.17 176 GLY A O 1
ATOM 1326 N N . CYS A 1 177 ? -24.283 9.913 -16.862 1.00 24.14 177 CYS A N 1
ATOM 1327 C CA . CYS A 1 177 ? -24.874 8.900 -17.713 1.00 24.14 177 CYS A CA 1
ATOM 1328 C C . CYS A 1 177 ? -26.229 8.568 -17.081 1.00 24.14 177 CYS A C 1
ATOM 1330 O O . CYS A 1 177 ? -26.288 7.920 -16.038 1.00 24.14 177 CYS A O 1
ATOM 1332 N N . SER A 1 178 ? -27.299 9.116 -17.650 1.00 26.30 178 SER A N 1
ATOM 1333 C CA . SER A 1 178 ? -28.670 8.704 -17.359 1.00 26.30 178 SER A CA 1
ATOM 1334 C C . SER A 1 178 ? -28.832 7.266 -17.852 1.00 26.30 178 SER A C 1
ATOM 1336 O O . SER A 1 178 ? -28.547 6.986 -19.016 1.00 26.30 178 SER A O 1
ATOM 1338 N N . ILE A 1 179 ? -29.250 6.361 -16.973 1.00 25.83 179 ILE A N 1
ATOM 1339 C CA . ILE A 1 179 ? -29.630 4.991 -17.337 1.00 25.83 179 ILE A CA 1
ATOM 1340 C C . ILE A 1 179 ? -31.147 5.015 -17.617 1.00 25.83 179 ILE A C 1
ATOM 1342 O O . ILE A 1 179 ? -31.846 5.695 -16.860 1.00 25.83 179 ILE A O 1
ATOM 1346 N N . PRO A 1 180 ? -31.642 4.375 -18.698 1.00 39.69 180 PRO A N 1
ATOM 1347 C CA . PRO A 1 180 ? -33.074 4.283 -18.997 1.00 39.69 180 PRO A CA 1
ATOM 1348 C C . PRO A 1 180 ? -33.862 3.509 -17.935 1.00 39.69 180 PRO A C 1
ATOM 1350 O O . PRO A 1 180 ? -33.270 2.612 -17.289 1.00 39.69 180 PRO A O 1
#

Secondary structure (DSSP, 8-state):
--BTTTTB-S--HHHHHHHHTTT-------HHHHHHHHHHHTSGGGG-SSEEEEEESSSEEEEEEETTEEE--TTS-TT-GGGSBSSTT-SB-TTS-BSBTHHHHSHHHHHHHHHHTT---SSHHHHHHHHHH--TT----------SS---S---------SSS---------------

InterPro domains:
  IPR000600 ROK family [PF00480] (6-135)
  IPR000600 ROK family [PTHR18964] (3-135)
  IPR043129 ATPase, nucleotide binding domain [SSF53067] (5-134)

Foldseek 3Di:
DDDLVVRDDPDPVQVVVCVVVVNPGGDDADPQLVVVVCCCVPNDVVPPQWDKGWDAALFIWIWIRHRSDTDLPPVRPPTVQQQDAPDVVAPQDSVRDHRGNRCQRHPNNLCVLCVVVVNDDPDPVRVVVVCVVDDPPDDSDSDDDPDVDDDDDDPDPDPPDDDDPDPDDDDDPPPDDDDD

pLDDT: mean 76.14, std 27.94, range [20.66, 97.94]

Nearest PDB structures (foldseek):
  5f7p-assembly1_E  TM=8.692E-01  e=1.868E-09  Listeria monocytogenes EGD-e
  5f7p-assembly1_A  TM=8.701E-01  e=6.728E-09  Listeria monocytogenes EGD-e
  5f7r-assembly1_A  TM=8.304E-01  e=4.581E-09  Listeria monocytogenes EGD-e
  5f7r-assembly1_E  TM=8.388E-01  e=8.693E-09  Listeria monocytogenes EGD-e
  6jdb-assembly1_A-2  TM=8.367E-01  e=9.335E-07  Haemophilus influenzae 86-028NP